Protein AF-A0A0G1V879-F1 (afdb_monomer)

Secondary structure (DSSP, 8-state):
--SHHHHHHHHHHHHHHHHHHHTTTT--HHHHHHHHHHHHHHHHHHHS-HHHHHHHHHHHHHHHHHHHH-TTHHHHHHHHT---HHHHHHHHHHHHHHHHHHHHHHHHHHH-TT-----HHHHHHHHHHHHHHHHHHHHHTS-HHHHTTS-HHHIIIIISHHHHHHHHHHHHHHHHHHHGGGS--

Organism: NCBI:txid1618749

Solvent-accessible surface area (backbone atoms only — not comparable to full-atom values): 10295 Å² total; per-residue (Å²): 145,71,62,66,63,51,52,51,51,51,51,48,51,52,48,51,47,51,50,50,59,72,59,63,61,81,69,46,69,62,60,55,48,53,52,48,52,47,49,49,50,37,52,50,39,64,73,34,56,61,71,51,40,54,37,44,50,54,14,48,56,50,15,52,51,51,54,73,69,49,85,52,65,64,57,55,41,65,74,65,72,52,86,60,59,44,62,55,52,51,47,54,34,51,51,41,24,50,52,40,29,56,57,45,48,61,52,54,57,72,73,49,91,74,79,66,91,68,59,66,67,58,43,52,52,50,36,54,40,46,43,49,26,53,50,17,52,56,50,67,55,47,51,76,77,60,54,72,71,49,58,70,67,56,40,59,64,25,51,32,71,70,29,33,50,46,34,65,42,46,55,57,56,53,50,58,62,61,58,62,75,70,80,77,125

Structure (mmCIF, N/CA/C/O backbone):
data_AF-A0A0G1V879-F1
#
_entry.id   AF-A0A0G1V879-F1
#
loop_
_atom_site.group_PDB
_atom_site.id
_atom_site.type_symbol
_atom_site.label_atom_id
_atom_site.label_alt_id
_atom_site.label_comp_id
_atom_site.label_asym_id
_atom_site.label_entity_id
_atom_site.label_seq_id
_atom_site.pdbx_PDB_ins_code
_atom_site.Cartn_x
_atom_site.Cartn_y
_atom_site.Cartn_z
_atom_site.occupancy
_atom_site.B_iso_or_equiv
_atom_site.auth_seq_id
_atom_site.auth_comp_id
_atom_site.auth_asym_id
_atom_site.auth_atom_id
_atom_site.pdbx_PDB_model_num
ATOM 1 N N . MET A 1 1 ? 43.964 -28.074 21.405 1.00 58.88 1 MET A N 1
ATOM 2 C CA . MET A 1 1 ? 42.805 -27.165 21.255 1.00 58.88 1 MET A CA 1
ATOM 3 C C . MET A 1 1 ? 42.574 -26.901 19.761 1.00 58.88 1 MET A C 1
ATOM 5 O O . MET A 1 1 ? 42.899 -25.826 19.288 1.00 58.88 1 MET A O 1
ATOM 9 N N . SER A 1 2 ? 42.141 -27.900 18.972 1.00 62.78 2 SER A N 1
ATOM 10 C CA . SER A 1 2 ? 42.217 -27.772 17.494 1.00 62.78 2 SER A CA 1
ATOM 11 C C . SER A 1 2 ? 41.282 -28.659 16.655 1.00 62.78 2 SER A C 1
ATOM 13 O O . SER A 1 2 ? 41.313 -28.561 15.435 1.00 62.78 2 SER A O 1
ATOM 15 N N . ALA A 1 3 ? 40.434 -29.509 17.246 1.00 73.81 3 ALA A N 1
ATOM 16 C CA . ALA A 1 3 ? 39.498 -30.347 16.474 1.00 73.81 3 ALA A CA 1
ATOM 17 C C . ALA A 1 3 ? 38.044 -29.859 16.577 1.00 73.81 3 ALA A C 1
ATOM 19 O O . ALA A 1 3 ? 37.342 -29.777 15.572 1.00 73.81 3 ALA A O 1
ATOM 20 N N . LEU A 1 4 ? 37.604 -29.487 17.785 1.00 75.31 4 LEU A N 1
ATOM 21 C CA . LEU A 1 4 ? 36.260 -28.951 18.028 1.00 75.31 4 LEU A CA 1
ATOM 22 C C . LEU A 1 4 ? 36.056 -27.594 17.355 1.00 75.31 4 LEU A C 1
ATOM 24 O O . LEU A 1 4 ? 35.066 -27.406 16.662 1.00 75.31 4 LEU A O 1
ATOM 28 N N . ILE A 1 5 ? 37.027 -26.688 17.496 1.00 73.81 5 ILE A N 1
ATOM 29 C CA . ILE A 1 5 ? 36.980 -25.360 16.872 1.00 73.81 5 ILE A CA 1
ATOM 30 C C . ILE A 1 5 ? 36.907 -25.504 15.348 1.00 73.81 5 ILE A C 1
ATOM 32 O O . ILE A 1 5 ? 36.069 -24.881 14.714 1.00 73.81 5 ILE A O 1
ATOM 36 N N . THR A 1 6 ? 37.693 -26.407 14.763 1.00 78.56 6 THR A N 1
ATOM 37 C CA . THR A 1 6 ? 37.703 -26.644 13.313 1.00 78.56 6 THR A CA 1
ATOM 38 C C . THR A 1 6 ? 36.389 -27.243 12.816 1.00 78.56 6 THR A C 1
ATOM 40 O O . THR A 1 6 ? 35.885 -26.800 11.793 1.00 78.56 6 THR A O 1
ATOM 43 N N . LYS A 1 7 ? 35.778 -28.179 13.560 1.00 77.06 7 LYS A N 1
ATOM 44 C CA . LYS A 1 7 ? 34.440 -28.711 13.237 1.00 77.06 7 LYS A CA 1
ATOM 45 C C . LYS A 1 7 ? 33.340 -27.653 13.347 1.00 77.06 7 LYS A C 1
ATOM 47 O O . LYS A 1 7 ? 32.417 -27.649 12.541 1.00 77.06 7 LYS A O 1
ATOM 52 N N . ILE A 1 8 ? 33.439 -26.764 14.333 1.00 77.19 8 ILE A N 1
ATOM 53 C CA . ILE A 1 8 ? 32.497 -25.653 14.504 1.00 77.19 8 ILE A CA 1
ATOM 54 C C . ILE A 1 8 ? 32.648 -24.662 13.349 1.00 77.19 8 ILE A C 1
ATOM 56 O O . ILE A 1 8 ? 31.653 -24.266 12.757 1.00 77.19 8 ILE A O 1
ATOM 60 N N . LEU A 1 9 ? 33.878 -24.313 12.970 1.00 75.00 9 LEU A N 1
ATOM 61 C CA . LEU A 1 9 ? 34.143 -23.402 11.857 1.00 75.00 9 LEU A CA 1
ATOM 62 C C . LEU A 1 9 ? 33.703 -23.982 10.508 1.00 75.00 9 LEU A C 1
ATOM 64 O O . LEU A 1 9 ? 33.146 -23.254 9.691 1.00 75.00 9 LEU A O 1
ATOM 68 N N . THR A 1 10 ? 33.891 -25.283 10.266 1.00 80.94 10 THR A N 1
ATOM 69 C CA . THR A 1 10 ? 33.419 -25.914 9.024 1.00 80.94 10 THR A CA 1
ATOM 70 C C . THR A 1 10 ? 31.901 -26.030 8.974 1.00 80.94 10 THR A C 1
ATOM 72 O O . THR A 1 10 ? 31.323 -25.768 7.924 1.00 80.94 10 THR A O 1
ATOM 75 N N . TRP A 1 11 ? 31.247 -26.346 10.096 1.00 78.38 11 TRP A N 1
ATOM 76 C CA . TRP A 1 11 ? 29.785 -26.348 10.192 1.00 78.38 11 TRP A CA 1
ATOM 77 C C . TRP A 1 11 ? 29.190 -24.941 10.027 1.00 78.38 11 TRP A C 1
ATOM 79 O O . TRP A 1 11 ? 28.199 -24.764 9.323 1.00 78.38 11 TRP A O 1
ATOM 89 N N . LEU A 1 12 ? 29.823 -23.914 10.603 1.00 67.94 12 LEU A N 1
ATOM 90 C CA . LEU A 1 12 ? 29.420 -22.519 10.409 1.00 67.94 12 LEU A CA 1
ATOM 91 C C . LEU A 1 12 ? 29.591 -22.089 8.951 1.00 67.94 12 LEU A C 1
ATOM 93 O O . LEU A 1 12 ? 28.679 -21.496 8.386 1.00 67.94 12 LEU A O 1
ATOM 97 N N . ASN A 1 13 ? 30.705 -22.444 8.310 1.00 75.38 13 ASN A N 1
ATOM 98 C CA . ASN A 1 13 ? 30.913 -22.146 6.894 1.00 75.38 13 ASN A CA 1
ATOM 99 C C . ASN A 1 13 ? 29.934 -22.902 5.986 1.00 75.38 13 ASN A C 1
ATOM 101 O O . ASN A 1 13 ? 29.510 -22.343 4.978 1.00 75.38 13 ASN A O 1
ATOM 105 N N . SER A 1 14 ? 29.530 -24.131 6.334 1.00 69.50 14 SER A N 1
ATOM 106 C CA . SER A 1 14 ? 28.509 -24.856 5.571 1.00 69.50 14 SER A CA 1
ATOM 107 C C . SER A 1 14 ? 27.107 -24.291 5.787 1.00 69.50 14 SER A C 1
ATOM 109 O O . SER A 1 14 ? 26.295 -24.316 4.869 1.00 69.50 14 SER A O 1
ATOM 111 N N . LEU A 1 15 ? 26.804 -23.750 6.971 1.00 64.00 15 LEU A N 1
ATOM 112 C CA . LEU A 1 15 ? 25.562 -23.012 7.199 1.00 64.00 15 LEU A CA 1
ATOM 113 C C . LEU A 1 15 ? 25.538 -21.697 6.432 1.00 64.00 15 LEU A C 1
ATOM 115 O O . LEU A 1 15 ? 24.553 -21.420 5.756 1.00 64.00 15 LEU A O 1
ATOM 119 N N . VAL A 1 16 ? 26.620 -20.918 6.496 1.00 66.81 16 VAL A N 1
ATOM 120 C CA . VAL A 1 16 ? 26.737 -19.663 5.749 1.00 66.81 16 VAL A CA 1
ATOM 121 C C . VAL A 1 16 ? 26.603 -19.938 4.261 1.00 66.81 16 VAL A C 1
ATOM 123 O O . VAL A 1 16 ? 25.818 -19.250 3.629 1.00 66.81 16 VAL A O 1
ATOM 126 N N . SER A 1 17 ? 27.263 -20.970 3.724 1.00 57.03 17 SER A N 1
ATOM 127 C CA . SER A 1 17 ? 27.145 -21.328 2.309 1.00 57.03 17 SER A CA 1
ATOM 128 C C . SER A 1 17 ? 25.781 -21.907 1.938 1.00 57.03 17 SER A C 1
ATOM 130 O O . SER A 1 17 ? 25.307 -21.655 0.842 1.00 57.03 17 SER A O 1
ATOM 132 N N . THR A 1 18 ? 25.100 -22.639 2.822 1.00 59.62 18 THR A N 1
ATOM 133 C CA . THR A 1 18 ? 23.732 -23.126 2.555 1.00 59.62 18 THR A CA 1
ATOM 134 C C . THR A 1 18 ? 22.735 -21.972 2.543 1.00 59.62 18 THR A C 1
ATOM 136 O O . THR A 1 18 ? 21.868 -21.929 1.676 1.00 59.62 18 THR A O 1
ATOM 139 N N . VAL A 1 19 ? 22.899 -21.009 3.453 1.00 54.00 19 VAL A N 1
ATOM 140 C CA . VAL A 1 19 ? 22.126 -19.767 3.481 1.00 54.00 19 VAL A CA 1
ATOM 141 C C . VAL A 1 19 ? 22.443 -18.955 2.225 1.00 54.00 19 VAL A C 1
ATOM 143 O O . VAL A 1 19 ? 21.549 -18.748 1.415 1.00 54.00 19 VAL A O 1
ATOM 146 N N . THR A 1 20 ? 23.693 -18.572 1.962 1.00 55.75 20 THR A N 1
ATOM 147 C CA . THR A 1 20 ? 24.009 -17.786 0.760 1.00 55.75 20 THR A CA 1
ATOM 148 C C . THR A 1 20 ? 23.640 -18.507 -0.530 1.00 55.75 20 THR A C 1
ATOM 150 O O . THR A 1 20 ? 23.127 -17.842 -1.414 1.00 55.75 20 THR A O 1
ATOM 153 N N . ASN A 1 21 ? 23.776 -19.832 -0.638 1.00 52.94 21 ASN A N 1
ATOM 154 C CA . ASN A 1 21 ? 23.397 -20.563 -1.851 1.00 52.94 21 ASN A CA 1
ATOM 155 C C . ASN A 1 21 ? 21.872 -20.722 -2.013 1.00 52.94 21 ASN A C 1
ATOM 157 O O . ASN A 1 21 ? 21.384 -20.626 -3.137 1.00 52.94 21 ASN A O 1
ATOM 161 N N . GLN A 1 22 ? 21.088 -20.882 -0.936 1.00 50.78 22 GLN A N 1
ATOM 162 C CA . GLN A 1 22 ? 19.616 -20.810 -1.020 1.00 50.78 22 GLN A CA 1
ATOM 163 C C . GLN A 1 22 ? 19.103 -19.384 -1.267 1.00 50.78 22 GLN A C 1
ATOM 165 O O . GLN A 1 22 ? 18.037 -19.220 -1.856 1.00 50.78 22 GLN A O 1
ATOM 170 N N . PHE A 1 23 ? 19.865 -18.364 -0.864 1.00 48.06 23 PHE A N 1
ATOM 171 C CA . PHE A 1 23 ? 19.575 -16.946 -1.097 1.00 48.06 23 PHE A CA 1
ATOM 172 C C . PHE A 1 23 ? 20.302 -16.363 -2.332 1.00 48.06 23 PHE A C 1
ATOM 174 O O . PHE A 1 23 ? 20.218 -15.162 -2.569 1.00 48.06 23 PHE A O 1
ATOM 181 N N . SER A 1 24 ? 20.976 -17.195 -3.142 1.00 44.31 24 SER A N 1
ATOM 182 C CA . SER A 1 24 ? 21.728 -16.800 -4.355 1.00 44.31 24 SER A CA 1
ATOM 183 C C . SER A 1 24 ? 20.938 -16.919 -5.664 1.00 44.31 24 SER A C 1
ATOM 185 O O . SER A 1 24 ? 21.516 -17.002 -6.742 1.00 44.31 24 SER A O 1
ATOM 187 N N . GLY A 1 25 ? 19.609 -16.933 -5.600 1.00 44.88 25 GLY A N 1
ATOM 188 C CA . GLY A 1 25 ? 18.813 -16.440 -6.722 1.00 44.88 25 GLY A CA 1
ATOM 189 C C . GLY A 1 25 ? 18.541 -14.978 -6.431 1.00 44.88 25 GLY A C 1
ATOM 190 O O . GLY A 1 25 ? 17.964 -14.742 -5.377 1.00 44.88 25 GLY A O 1
ATOM 191 N N . ASP A 1 26 ? 18.993 -14.056 -7.292 1.00 44.31 26 ASP A N 1
ATOM 192 C CA . ASP A 1 26 ? 18.833 -12.592 -7.208 1.00 44.31 26 ASP A CA 1
ATOM 193 C C . ASP A 1 26 ? 17.594 -12.153 -6.409 1.00 44.31 26 ASP A C 1
ATOM 195 O O . ASP A 1 26 ? 16.553 -11.784 -6.955 1.00 44.31 26 ASP A O 1
ATOM 199 N N . LEU A 1 27 ? 17.712 -12.133 -5.081 1.00 49.03 27 LEU A N 1
ATOM 200 C CA . LEU A 1 27 ? 16.849 -11.341 -4.234 1.00 49.03 27 LEU A CA 1
ATOM 201 C C . LEU A 1 27 ? 17.421 -9.939 -4.399 1.00 49.03 27 LEU A C 1
ATOM 203 O O . LEU A 1 27 ? 18.219 -9.483 -3.579 1.00 49.03 27 LEU A O 1
ATOM 207 N N . SER A 1 28 ? 17.129 -9.324 -5.553 1.00 58.78 28 SER A N 1
ATOM 208 C CA . SER A 1 28 ? 17.629 -7.998 -5.881 1.00 58.78 28 SER A CA 1
ATOM 209 C C . SER A 1 28 ? 17.324 -7.110 -4.682 1.00 58.78 28 SER A C 1
ATOM 211 O O . SER A 1 28 ? 16.234 -7.166 -4.107 1.00 58.78 28 SER A O 1
ATOM 213 N N . LEU A 1 29 ? 18.312 -6.347 -4.228 1.00 49.97 29 LEU A N 1
ATOM 214 C CA . LEU A 1 29 ? 18.189 -5.458 -3.069 1.00 49.97 29 LEU A CA 1
ATOM 215 C C . LEU A 1 29 ? 16.926 -4.575 -3.127 1.00 49.97 29 LEU A C 1
ATOM 217 O O . LEU A 1 29 ? 16.412 -4.171 -2.088 1.00 49.97 29 LEU A O 1
ATOM 221 N N . ASP A 1 30 ? 16.380 -4.367 -4.324 1.00 49.62 30 ASP A N 1
ATOM 222 C CA . ASP A 1 30 ? 15.106 -3.713 -4.610 1.00 49.62 30 ASP A CA 1
ATOM 223 C C . ASP A 1 30 ? 13.890 -4.447 -4.027 1.00 49.62 30 ASP A C 1
ATOM 225 O O . ASP A 1 30 ? 13.014 -3.824 -3.431 1.00 49.62 30 ASP A O 1
ATOM 229 N N . PHE A 1 31 ? 13.834 -5.774 -4.129 1.00 59.47 31 PHE A N 1
ATOM 230 C CA . PHE A 1 31 ? 12.766 -6.581 -3.541 1.00 59.47 31 PHE A CA 1
ATOM 231 C C . PHE A 1 31 ? 12.801 -6.526 -2.010 1.00 59.47 31 PHE A C 1
ATOM 233 O O . PHE A 1 31 ? 11.764 -6.374 -1.354 1.00 59.47 31 PHE A O 1
ATOM 240 N N . LEU A 1 32 ? 14.009 -6.571 -1.439 1.00 53.38 32 LEU A N 1
ATOM 241 C CA . LEU A 1 32 ? 14.218 -6.375 -0.009 1.00 53.38 32 LEU A CA 1
ATOM 242 C C . LEU A 1 32 ? 13.826 -4.953 0.408 1.00 53.38 32 LEU A C 1
ATOM 244 O O . LEU A 1 32 ? 13.184 -4.796 1.439 1.00 53.38 32 LEU A O 1
ATOM 248 N N . ALA A 1 33 ? 14.134 -3.934 -0.398 1.00 54.88 33 ALA A N 1
ATOM 249 C CA . ALA A 1 33 ? 13.764 -2.546 -0.136 1.00 54.88 33 ALA A CA 1
ATOM 250 C C . ALA A 1 33 ? 12.246 -2.314 -0.208 1.00 54.88 33 ALA A C 1
ATOM 252 O O . ALA A 1 33 ? 11.707 -1.622 0.651 1.00 54.88 33 ALA A O 1
ATOM 253 N N . VAL A 1 34 ? 11.536 -2.925 -1.164 1.00 61.19 34 VAL A N 1
ATOM 254 C CA . VAL A 1 34 ? 10.068 -2.844 -1.267 1.00 61.19 34 VAL A CA 1
ATOM 255 C C . VAL A 1 34 ? 9.409 -3.521 -0.071 1.00 61.19 34 VAL A C 1
ATOM 257 O O . VAL A 1 34 ? 8.539 -2.925 0.561 1.00 61.19 34 VAL A O 1
ATOM 260 N N . ILE A 1 35 ? 9.848 -4.727 0.298 1.00 61.06 35 ILE A N 1
ATOM 261 C CA . ILE A 1 35 ? 9.347 -5.414 1.495 1.00 61.06 35 ILE A CA 1
ATOM 262 C C . ILE A 1 35 ? 9.696 -4.636 2.759 1.00 61.06 35 ILE A C 1
ATOM 264 O O . ILE A 1 35 ? 8.847 -4.488 3.629 1.00 61.06 35 IL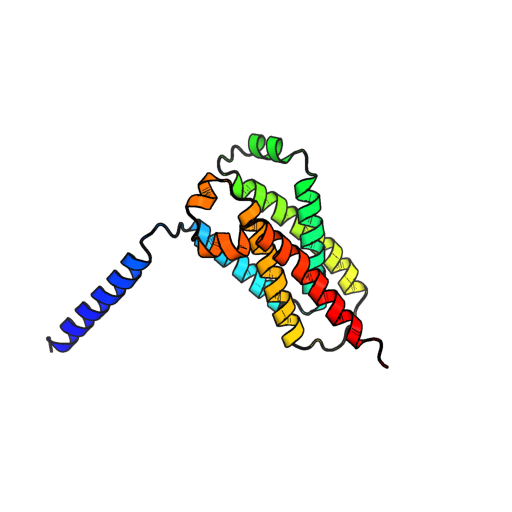E A O 1
ATOM 268 N N . PHE A 1 36 ? 10.910 -4.106 2.866 1.00 59.38 36 PHE A N 1
ATOM 269 C CA . PHE A 1 36 ? 11.342 -3.326 4.019 1.00 59.38 36 PHE A CA 1
ATOM 270 C C . PHE A 1 36 ? 10.524 -2.042 4.151 1.00 59.38 36 PHE A C 1
ATOM 272 O O . PHE A 1 36 ? 10.013 -1.750 5.226 1.00 59.38 36 PHE A O 1
ATOM 279 N N . PHE A 1 37 ? 10.317 -1.313 3.056 1.00 61.88 37 PHE A N 1
ATOM 280 C CA . PHE A 1 37 ? 9.471 -0.124 3.021 1.00 61.88 37 PHE A CA 1
ATOM 281 C C . PHE A 1 37 ? 8.021 -0.453 3.389 1.00 61.88 37 PHE A C 1
ATOM 283 O O . PHE A 1 37 ? 7.386 0.278 4.146 1.00 61.88 37 PHE A O 1
ATOM 290 N N . LEU A 1 38 ? 7.512 -1.591 2.924 1.00 6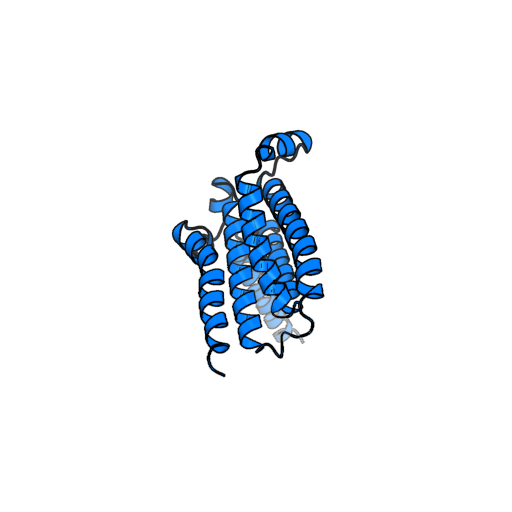4.25 38 LEU A N 1
ATOM 291 C CA . LEU A 1 38 ? 6.177 -2.079 3.245 1.00 64.25 38 LEU A CA 1
ATOM 292 C C . LEU A 1 38 ? 6.046 -2.505 4.717 1.00 64.25 38 LEU A C 1
ATOM 294 O O . LEU A 1 38 ? 5.028 -2.235 5.347 1.00 64.25 38 LEU A O 1
ATOM 298 N N . VAL A 1 39 ? 7.084 -3.118 5.291 1.00 59.75 39 VAL A N 1
ATOM 299 C CA . VAL A 1 39 ? 7.173 -3.459 6.719 1.00 59.75 39 VAL A CA 1
ATOM 300 C C . VAL A 1 39 ? 7.292 -2.196 7.568 1.00 59.75 39 VAL A C 1
ATOM 302 O O . VAL A 1 39 ? 6.665 -2.108 8.615 1.00 59.75 39 VAL A O 1
ATOM 305 N N . VAL A 1 40 ? 8.025 -1.180 7.115 1.00 61.56 40 VAL A N 1
ATOM 306 C CA . VAL A 1 40 ? 8.079 0.133 7.772 1.00 61.56 40 VAL A CA 1
ATOM 307 C C . VAL A 1 40 ? 6.710 0.812 7.714 1.00 61.56 40 VAL A C 1
ATOM 309 O O . VAL A 1 40 ? 6.242 1.311 8.733 1.00 61.56 40 VAL A O 1
ATOM 312 N N . MET A 1 41 ? 6.016 0.756 6.575 1.00 62.28 41 MET A N 1
ATOM 313 C CA . MET A 1 41 ? 4.632 1.224 6.449 1.00 62.28 41 MET A CA 1
ATOM 314 C C . MET A 1 41 ? 3.680 0.441 7.362 1.00 62.28 41 MET A C 1
ATOM 316 O O . MET A 1 41 ? 2.829 1.053 7.999 1.00 62.28 41 MET A O 1
ATOM 320 N N . LEU A 1 42 ? 3.857 -0.878 7.499 1.00 58.25 42 LEU A N 1
ATOM 321 C CA . LEU A 1 42 ? 3.120 -1.725 8.443 1.00 58.25 42 LEU A CA 1
ATOM 322 C C . LEU A 1 42 ? 3.408 -1.322 9.896 1.00 58.25 42 LEU A C 1
ATOM 324 O O . LEU A 1 42 ? 2.472 -1.196 10.675 1.00 58.25 42 LEU A O 1
ATOM 328 N N . LEU A 1 43 ? 4.667 -1.091 10.275 1.00 57.22 43 LEU A N 1
ATOM 329 C CA . LEU A 1 43 ? 5.060 -0.684 11.630 1.00 57.22 43 LEU A CA 1
ATOM 330 C C . LEU A 1 43 ? 4.539 0.714 11.974 1.00 57.22 43 LEU A C 1
ATOM 332 O O . LEU A 1 43 ? 4.060 0.943 13.086 1.00 57.22 43 LEU A O 1
ATOM 336 N N . ILE A 1 44 ? 4.563 1.631 11.006 1.00 57.78 44 ILE A N 1
ATOM 337 C CA . ILE A 1 44 ? 3.941 2.946 11.131 1.00 57.78 44 ILE A CA 1
ATOM 338 C C . ILE A 1 44 ? 2.427 2.768 11.272 1.00 57.78 44 ILE A C 1
ATOM 340 O O . ILE A 1 44 ? 1.869 3.233 12.256 1.00 57.78 44 ILE A O 1
ATOM 344 N N . ALA A 1 45 ? 1.761 2.014 10.394 1.00 56.38 45 ALA A N 1
ATOM 345 C CA . ALA A 1 45 ? 0.341 1.673 10.515 1.00 56.38 45 ALA A CA 1
ATOM 346 C C . ALA A 1 45 ? -0.007 1.016 11.864 1.00 56.38 45 ALA A C 1
ATOM 348 O O . ALA A 1 45 ? -1.062 1.300 12.417 1.00 56.38 45 ALA A O 1
ATOM 349 N N . PHE A 1 46 ? 0.888 0.216 12.448 1.00 54.38 46 PHE A N 1
ATOM 350 C CA . PHE A 1 46 ? 0.711 -0.390 13.769 1.00 54.38 46 PHE A CA 1
ATOM 351 C C . PHE A 1 46 ? 0.832 0.613 14.922 1.00 54.38 46 PHE A C 1
ATOM 353 O O . PHE A 1 46 ? 0.121 0.508 15.919 1.00 54.38 46 PHE A O 1
ATOM 360 N N . SER A 1 47 ? 1.717 1.603 14.782 1.00 58.72 47 SER A N 1
ATOM 361 C CA . SER A 1 47 ? 1.847 2.737 15.710 1.00 58.72 47 SER A CA 1
ATOM 362 C C . SER A 1 47 ? 0.641 3.688 15.631 1.00 58.72 47 SER A C 1
ATOM 364 O O . SER A 1 47 ? 0.327 4.434 16.563 1.00 58.72 47 SER A O 1
ATOM 366 N N . LEU A 1 48 ? -0.079 3.648 14.513 1.00 59.78 48 LEU A N 1
ATOM 367 C CA . LEU A 1 48 ? -1.246 4.456 14.223 1.00 59.78 48 LEU A CA 1
ATOM 368 C C . LEU A 1 48 ? -2.511 3.742 14.754 1.00 59.78 48 LEU A C 1
ATOM 370 O O . LEU A 1 48 ? -2.970 2.750 14.207 1.00 59.78 48 LEU A O 1
ATOM 374 N N . GLY A 1 49 ? -3.119 4.246 15.835 1.00 68.94 49 GLY A N 1
ATOM 375 C CA . GLY A 1 49 ? -4.363 3.667 16.383 1.00 68.94 49 GLY A CA 1
ATOM 376 C C . GLY A 1 49 ? -5.505 3.545 15.351 1.00 68.94 49 GLY A C 1
ATOM 377 O O . GLY A 1 49 ? -5.470 4.183 14.300 1.00 68.94 49 GLY A O 1
ATOM 378 N N . ARG A 1 50 ? -6.570 2.780 15.657 1.00 73.62 50 ARG A N 1
ATOM 379 C CA . ARG A 1 50 ? -7.656 2.383 14.717 1.00 73.62 50 ARG A CA 1
ATOM 380 C C . ARG A 1 50 ? -8.104 3.462 13.721 1.00 73.62 50 ARG A C 1
ATOM 382 O O . ARG A 1 50 ? -8.279 3.169 12.542 1.00 73.62 50 ARG A O 1
ATOM 389 N N . ASN A 1 51 ? -8.319 4.699 14.175 1.00 76.75 51 ASN A N 1
ATOM 390 C CA . ASN A 1 51 ? -8.772 5.793 13.302 1.00 76.75 51 ASN A CA 1
ATOM 391 C C . ASN A 1 51 ? -7.801 6.094 12.170 1.00 76.75 51 ASN A C 1
ATOM 393 O O . ASN A 1 51 ? -8.223 6.411 11.065 1.00 76.75 51 ASN A O 1
ATOM 397 N N . ARG A 1 52 ? -6.509 6.026 12.461 1.00 81.19 52 ARG A N 1
ATOM 398 C CA . ARG A 1 52 ? -5.463 6.385 11.520 1.00 81.19 52 ARG A CA 1
ATOM 399 C C . ARG A 1 52 ? -5.277 5.290 10.467 1.00 81.19 52 ARG A C 1
ATOM 401 O O . ARG A 1 52 ? -5.114 5.637 9.307 1.00 81.19 52 ARG A O 1
ATOM 408 N N . ILE A 1 53 ? -5.441 4.006 10.812 1.00 83.19 53 ILE A N 1
ATOM 409 C CA . ILE A 1 53 ? -5.464 2.930 9.800 1.00 83.19 53 ILE A CA 1
ATOM 410 C C . ILE A 1 53 ? -6.701 3.033 8.902 1.00 83.19 53 ILE A C 1
ATOM 412 O O . ILE A 1 53 ? -6.602 2.857 7.695 1.00 83.19 53 ILE A O 1
ATOM 416 N N . VAL A 1 54 ? -7.871 3.379 9.454 1.00 84.06 54 VAL A N 1
ATOM 417 C CA . VAL A 1 54 ? -9.069 3.620 8.625 1.00 84.06 54 VAL A CA 1
ATOM 418 C C . VAL A 1 54 ? -8.811 4.749 7.623 1.00 84.06 54 VAL A C 1
ATOM 420 O O . VAL A 1 54 ? -9.175 4.638 6.455 1.00 84.06 54 VAL A O 1
ATOM 423 N N . VAL A 1 55 ? -8.157 5.823 8.071 1.00 86.50 55 VAL A N 1
ATOM 424 C CA . VAL A 1 55 ? -7.736 6.926 7.201 1.00 86.50 55 VAL A CA 1
ATOM 425 C C . VAL A 1 55 ? -6.717 6.461 6.157 1.00 86.50 55 VAL A C 1
ATOM 427 O O . VAL A 1 55 ? -6.852 6.852 5.000 1.00 86.50 55 VAL A O 1
ATOM 430 N N . ALA A 1 56 ? -5.750 5.617 6.527 1.00 87.12 56 ALA A N 1
ATOM 431 C CA . ALA A 1 56 ? -4.784 5.025 5.600 1.00 87.12 56 ALA A CA 1
ATOM 432 C C . ALA A 1 56 ? -5.490 4.251 4.481 1.00 87.12 56 ALA A C 1
ATOM 434 O O . ALA A 1 56 ? -5.319 4.607 3.321 1.00 87.12 56 ALA A O 1
ATOM 435 N N . ILE A 1 57 ? -6.398 3.335 4.832 1.00 89.38 57 ILE A N 1
ATOM 436 C CA . ILE A 1 57 ? -7.186 2.547 3.874 1.00 89.38 57 ILE A CA 1
ATOM 437 C C . ILE A 1 57 ? -7.944 3.455 2.891 1.00 89.38 57 ILE A C 1
ATOM 439 O O . ILE A 1 57 ? -7.876 3.268 1.677 1.00 89.38 57 ILE A O 1
ATOM 443 N N . ILE A 1 58 ? -8.657 4.472 3.392 1.00 90.56 58 ILE A N 1
ATOM 444 C CA . ILE A 1 58 ? -9.399 5.419 2.536 1.00 90.56 58 ILE A CA 1
ATO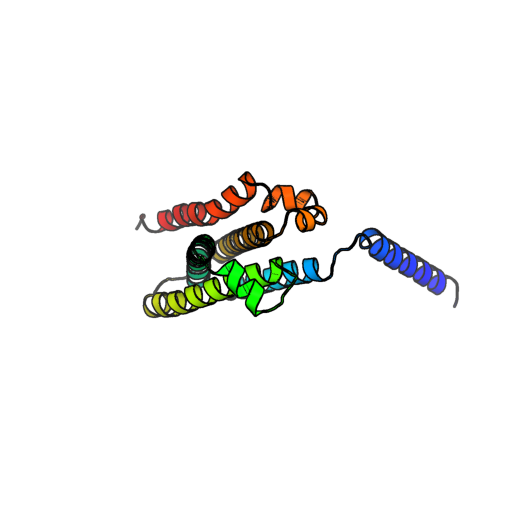M 445 C C . ILE A 1 58 ? -8.442 6.184 1.613 1.00 90.56 58 ILE A C 1
ATOM 447 O O . ILE A 1 58 ? -8.735 6.378 0.433 1.00 90.56 58 ILE A O 1
ATOM 451 N N . SER A 1 59 ? -7.287 6.589 2.139 1.00 90.81 59 SER A N 1
ATOM 452 C CA . SER A 1 59 ? -6.251 7.282 1.370 1.00 90.81 59 SER A CA 1
ATOM 453 C C . SER A 1 59 ? -5.670 6.388 0.279 1.00 90.81 59 SER A C 1
ATOM 455 O O . SER A 1 59 ? -5.418 6.872 -0.818 1.00 90.81 59 SER A O 1
ATOM 457 N N . THR A 1 60 ? -5.533 5.087 0.537 1.00 91.69 60 THR A N 1
ATOM 458 C CA . THR A 1 60 ? -5.093 4.074 -0.431 1.00 91.69 60 THR A CA 1
ATOM 459 C C . THR A 1 60 ? -6.070 3.936 -1.592 1.00 91.69 60 THR A C 1
ATOM 461 O O . THR A 1 60 ? -5.639 3.991 -2.743 1.00 91.69 60 THR A O 1
ATOM 464 N N . TYR A 1 61 ? -7.382 3.876 -1.335 1.00 93.38 61 TYR A N 1
ATOM 465 C CA . TYR A 1 61 ? -8.378 3.884 -2.417 1.00 93.38 61 TYR A CA 1
ATOM 466 C C . TYR A 1 61 ? -8.335 5.168 -3.250 1.00 93.38 61 TYR A C 1
ATOM 468 O O . TYR A 1 61 ? -8.368 5.104 -4.479 1.00 93.38 61 TYR A O 1
ATOM 476 N N . LEU A 1 62 ? -8.251 6.333 -2.598 1.00 93.69 62 LEU A N 1
ATOM 477 C CA . LEU A 1 62 ? -8.190 7.614 -3.303 1.00 93.69 62 LEU A CA 1
ATOM 478 C C . LEU A 1 62 ? -6.910 7.745 -4.125 1.00 93.69 62 LEU A C 1
ATOM 480 O O . LEU A 1 62 ? -6.975 8.147 -5.279 1.00 93.69 62 LEU A O 1
ATOM 484 N N . ALA A 1 63 ? -5.762 7.365 -3.570 1.00 91.31 63 ALA A N 1
ATOM 485 C CA . ALA A 1 63 ? -4.487 7.401 -4.271 1.00 91.31 63 ALA A CA 1
ATOM 486 C C . ALA A 1 63 ? -4.466 6.455 -5.473 1.00 91.31 63 ALA A C 1
ATOM 488 O O . ALA A 1 63 ? -4.006 6.847 -6.542 1.00 91.31 63 ALA A O 1
ATOM 489 N N . ALA A 1 64 ? -5.012 5.243 -5.328 1.00 90.81 64 ALA A N 1
ATOM 490 C CA . ALA A 1 64 ? -5.143 4.299 -6.434 1.00 90.81 64 ALA A CA 1
ATOM 491 C C . ALA A 1 64 ? -6.035 4.865 -7.551 1.00 90.81 64 ALA A C 1
ATOM 493 O O . ALA A 1 64 ? -5.687 4.775 -8.727 1.00 90.81 64 ALA A O 1
ATOM 494 N N . PHE A 1 65 ? -7.150 5.508 -7.188 1.00 92.69 65 PHE A N 1
ATOM 495 C CA . PHE A 1 65 ? -8.025 6.179 -8.147 1.00 92.69 65 PHE A CA 1
ATOM 496 C C . PHE A 1 65 ? -7.331 7.359 -8.838 1.00 92.69 65 PHE A C 1
ATOM 498 O O . PHE A 1 65 ? -7.360 7.444 -10.062 1.00 92.69 65 PHE A O 1
ATOM 505 N N . ILE A 1 66 ? -6.666 8.233 -8.075 1.00 90.75 66 ILE A N 1
ATOM 506 C CA . ILE A 1 66 ? -5.905 9.375 -8.601 1.00 90.75 66 ILE A CA 1
ATOM 507 C C . ILE A 1 66 ? -4.836 8.890 -9.576 1.00 90.75 66 ILE A C 1
ATOM 509 O O . ILE A 1 66 ? -4.731 9.429 -10.670 1.00 90.75 66 ILE A O 1
ATOM 513 N N . TYR A 1 67 ? -4.073 7.859 -9.207 1.00 87.88 67 TYR A N 1
ATOM 514 C CA . TYR A 1 67 ? -3.049 7.278 -10.069 1.00 87.88 67 TYR A CA 1
ATOM 515 C C . TYR A 1 67 ? -3.636 6.756 -11.387 1.00 87.88 67 TYR A C 1
ATOM 517 O O . TYR A 1 67 ? -3.071 7.018 -12.447 1.00 87.88 67 TYR A O 1
ATOM 525 N N . LEU A 1 68 ? -4.790 6.078 -11.336 1.00 87.25 68 LEU A N 1
ATOM 526 C CA . LEU A 1 68 ? -5.464 5.541 -12.521 1.00 87.25 68 LEU A CA 1
ATOM 527 C C . LEU A 1 68 ? -5.884 6.637 -13.513 1.00 87.25 68 LEU A C 1
ATOM 529 O O . LEU A 1 68 ? -5.789 6.438 -14.721 1.00 87.25 68 LEU A O 1
ATOM 533 N N . ILE A 1 69 ? -6.356 7.781 -13.013 1.00 88.31 69 ILE A N 1
ATOM 534 C CA . ILE A 1 69 ? -6.844 8.881 -13.857 1.00 88.31 69 ILE A CA 1
ATOM 535 C C . ILE A 1 69 ? -5.745 9.862 -14.278 1.00 88.31 69 ILE A C 1
ATOM 537 O O . ILE A 1 69 ? -6.011 10.735 -15.100 1.00 88.31 69 ILE A O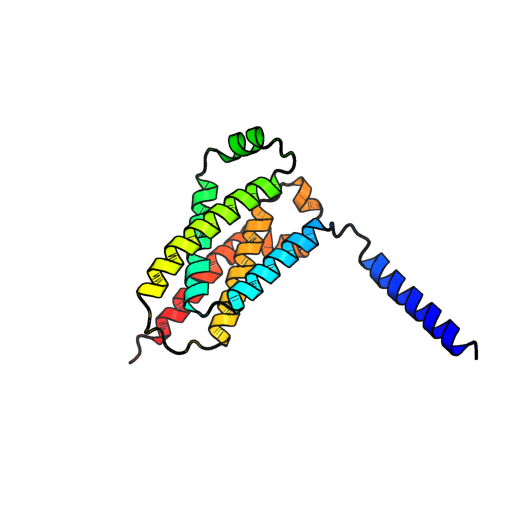 1
ATOM 541 N N . LEU A 1 70 ? -4.538 9.770 -13.708 1.00 84.00 70 LEU A N 1
ATOM 542 C CA . LEU A 1 70 ? -3.488 10.770 -13.890 1.00 84.00 70 LEU A CA 1
ATOM 543 C C . LEU A 1 70 ? -2.918 10.702 -15.320 1.00 84.00 70 LEU A C 1
ATOM 545 O O . LEU A 1 70 ? -2.176 9.769 -15.646 1.00 84.00 70 LEU A O 1
ATOM 549 N N . PRO A 1 71 ? -3.185 11.704 -16.180 1.00 75.56 71 PRO A N 1
ATOM 550 C CA . PRO A 1 71 ? -2.803 11.630 -17.588 1.00 75.56 71 PRO A CA 1
ATOM 551 C C . PRO A 1 71 ? -1.297 11.851 -17.791 1.00 75.56 71 PRO A C 1
ATOM 553 O O . PRO A 1 71 ? -0.757 11.501 -18.840 1.00 75.56 71 PRO A O 1
ATOM 556 N N . TRP A 1 72 ? -0.606 12.403 -16.785 1.00 73.75 72 TRP A N 1
ATOM 557 C CA . TRP A 1 72 ? 0.773 12.871 -16.916 1.00 73.75 72 TRP A CA 1
ATOM 558 C C . TRP A 1 72 ? 1.874 11.894 -16.513 1.00 73.75 72 TRP A C 1
ATOM 560 O O . TRP A 1 72 ? 3.047 12.264 -16.527 1.00 73.75 72 TRP A O 1
ATOM 570 N N . SER A 1 73 ? 1.551 10.636 -16.199 1.00 69.69 73 SER A N 1
ATOM 571 C CA . SER A 1 73 ? 2.570 9.664 -15.771 1.00 69.69 73 SER A CA 1
ATOM 572 C C . SER A 1 73 ? 3.684 9.488 -16.817 1.00 69.69 73 SER A C 1
ATOM 574 O O . SER A 1 73 ? 4.854 9.360 -16.464 1.00 69.69 73 SER A O 1
ATOM 576 N N . ASN A 1 74 ? 3.344 9.570 -18.109 1.00 72.94 74 ASN A N 1
ATOM 577 C CA . ASN A 1 74 ? 4.306 9.521 -19.214 1.00 72.94 74 ASN A CA 1
ATOM 578 C C . ASN A 1 74 ? 5.166 10.789 -19.337 1.00 72.94 74 ASN A C 1
ATOM 580 O O . ASN A 1 74 ? 6.370 10.670 -19.555 1.00 72.94 74 ASN A O 1
ATOM 584 N N . GLN A 1 75 ? 4.593 11.990 -19.185 1.00 77.50 75 GLN A N 1
ATOM 585 C CA . GLN A 1 75 ? 5.383 13.227 -19.270 1.00 77.50 75 GLN A CA 1
ATOM 586 C C . GLN A 1 75 ? 6.316 13.390 -18.066 1.00 77.50 75 GLN A C 1
ATOM 588 O O . GLN A 1 75 ? 7.461 13.794 -18.240 1.00 77.50 75 GLN A O 1
ATOM 593 N N . ILE A 1 76 ? 5.864 13.006 -16.868 1.00 71.88 76 ILE A N 1
ATOM 594 C CA . ILE A 1 76 ? 6.684 13.022 -15.649 1.00 71.88 76 ILE A CA 1
ATOM 595 C C . ILE A 1 76 ? 7.910 12.114 -15.826 1.00 71.88 76 ILE A C 1
ATOM 597 O O . ILE A 1 76 ? 9.029 12.533 -15.537 1.00 71.88 76 ILE A O 1
ATOM 601 N N . ARG A 1 77 ? 7.727 10.905 -16.383 1.00 67.31 77 ARG A N 1
ATOM 602 C CA . ARG A 1 77 ? 8.839 10.000 -16.731 1.00 67.31 77 ARG A CA 1
ATOM 603 C C . ARG A 1 77 ? 9.861 10.659 -17.659 1.00 67.31 77 ARG A C 1
ATOM 605 O O . ARG A 1 77 ? 11.056 10.580 -17.395 1.00 67.31 77 ARG A O 1
ATOM 612 N N . ALA A 1 78 ? 9.385 11.309 -18.721 1.00 71.31 78 ALA A N 1
ATOM 613 C CA . ALA A 1 78 ? 10.246 11.963 -19.702 1.00 71.31 78 ALA A CA 1
ATOM 614 C C . ALA A 1 78 ? 11.035 13.142 -19.105 1.00 71.31 78 ALA A C 1
ATOM 616 O O . ALA A 1 78 ? 12.180 13.356 -19.482 1.00 71.31 78 ALA A O 1
ATOM 617 N N . TRP A 1 79 ? 10.449 13.885 -18.162 1.00 73.75 79 TRP A N 1
ATOM 618 C CA . TRP A 1 79 ? 11.109 15.017 -17.498 1.00 73.75 79 TRP A CA 1
ATOM 619 C C . TRP A 1 79 ? 12.203 14.597 -16.515 1.00 73.75 79 TRP A C 1
ATOM 621 O O . TRP A 1 79 ? 13.187 15.310 -16.352 1.00 73.75 79 TRP A O 1
ATOM 631 N N . LEU A 1 80 ? 12.026 13.458 -15.845 1.00 68.44 80 LEU A N 1
ATOM 632 C CA . LEU A 1 80 ? 12.957 12.967 -14.827 1.00 68.44 80 LEU A CA 1
ATOM 633 C C . LEU A 1 80 ? 14.120 12.142 -15.406 1.00 68.44 8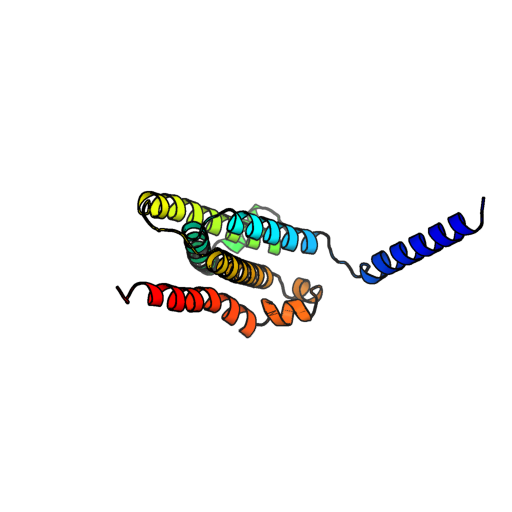0 LEU A C 1
ATOM 635 O O . LEU A 1 80 ? 15.023 11.788 -14.654 1.00 68.44 80 LEU A O 1
ATOM 639 N N . SER A 1 81 ? 14.109 11.820 -16.707 1.00 67.00 81 SER A N 1
ATOM 640 C CA . SER A 1 81 ? 15.098 10.939 -17.360 1.00 67.00 81 SER A CA 1
ATOM 641 C C . SER A 1 81 ? 15.310 9.604 -16.627 1.00 67.00 81 SER A C 1
ATOM 643 O O . SER A 1 81 ? 16.390 9.020 -16.664 1.00 67.00 81 SER A O 1
ATOM 645 N N . LEU A 1 82 ? 14.279 9.120 -15.927 1.00 63.75 82 LEU A N 1
ATOM 646 C CA . LEU A 1 82 ? 14.339 7.885 -15.153 1.00 63.75 82 LEU A CA 1
ATOM 647 C C . LEU A 1 82 ? 13.936 6.708 -16.041 1.00 63.75 82 LEU A C 1
ATOM 649 O O . LEU A 1 82 ? 12.772 6.572 -16.419 1.00 63.75 82 LEU A O 1
ATOM 653 N N . GLU A 1 83 ? 14.890 5.824 -16.333 1.00 61.50 83 GLU A N 1
ATOM 654 C CA . GLU A 1 83 ? 14.632 4.588 -17.088 1.00 61.50 83 GLU A CA 1
ATOM 655 C C . GLU A 1 83 ? 13.767 3.591 -16.296 1.00 61.50 83 GLU A C 1
ATOM 657 O O . GLU A 1 83 ? 13.011 2.795 -16.865 1.00 61.50 83 GLU A O 1
ATOM 662 N N . GLN A 1 84 ? 13.828 3.662 -14.963 1.00 67.62 84 GLN A N 1
ATOM 663 C CA . GLN A 1 84 ? 13.150 2.730 -14.070 1.00 67.62 84 GLN A CA 1
ATOM 664 C C . GLN A 1 84 ? 11.695 3.157 -13.819 1.00 67.62 84 GLN A C 1
ATOM 666 O O . GLN A 1 84 ? 11.369 3.892 -12.886 1.00 67.62 84 GLN A O 1
ATOM 671 N N . VAL A 1 85 ? 10.801 2.675 -14.684 1.00 71.31 85 VAL A N 1
ATOM 672 C CA . VAL A 1 85 ? 9.366 3.017 -14.684 1.00 71.31 85 VAL A CA 1
ATOM 673 C C . VAL A 1 85 ? 8.658 2.663 -13.374 1.00 71.31 85 VAL A C 1
ATOM 675 O O . VAL A 1 85 ? 7.769 3.408 -12.958 1.00 71.31 85 VAL A O 1
ATOM 678 N N . PHE A 1 86 ? 9.061 1.574 -12.716 1.00 74.19 86 PHE A N 1
ATOM 679 C CA . PHE A 1 86 ? 8.487 1.154 -11.440 1.00 74.19 86 PHE A CA 1
ATOM 680 C C . PHE A 1 86 ? 8.615 2.238 -10.360 1.00 74.19 86 PHE A C 1
ATOM 682 O O . PHE A 1 86 ? 7.606 2.653 -9.792 1.00 74.19 86 PHE A O 1
ATOM 689 N N . TRP A 1 87 ? 9.821 2.765 -10.125 1.00 73.00 87 TRP A N 1
ATOM 690 C CA . TRP A 1 87 ? 10.060 3.751 -9.064 1.00 73.00 87 TRP A CA 1
ATOM 691 C C . TRP A 1 87 ? 9.323 5.067 -9.292 1.00 73.00 87 TRP A C 1
ATOM 693 O O . TRP A 1 87 ? 8.856 5.682 -8.336 1.00 73.00 87 TRP A O 1
ATOM 703 N N . VAL A 1 88 ? 9.160 5.480 -10.552 1.00 77.38 88 VAL A N 1
ATOM 704 C CA . VAL A 1 88 ? 8.365 6.670 -10.886 1.00 77.38 88 VAL A CA 1
ATOM 705 C C . VAL A 1 88 ? 6.894 6.442 -10.549 1.00 77.38 88 VAL A C 1
ATOM 707 O O . VAL A 1 88 ? 6.277 7.279 -9.894 1.00 77.38 88 VAL A O 1
ATOM 710 N N . ASN A 1 89 ? 6.332 5.301 -10.955 1.00 78.44 89 ASN A N 1
ATOM 711 C CA . ASN A 1 89 ? 4.940 4.961 -10.659 1.00 78.44 89 ASN A CA 1
ATOM 712 C C . ASN A 1 89 ? 4.695 4.833 -9.154 1.00 78.44 89 ASN A C 1
ATOM 714 O O . ASN A 1 89 ? 3.725 5.388 -8.638 1.00 78.44 89 ASN A O 1
ATOM 718 N N . LEU A 1 90 ? 5.601 4.151 -8.451 1.00 80.62 90 LEU A N 1
ATOM 719 C CA . LEU A 1 90 ? 5.556 3.999 -7.003 1.00 80.62 90 LEU A CA 1
ATOM 720 C C . LEU A 1 90 ? 5.645 5.358 -6.305 1.00 80.62 90 LEU A C 1
ATOM 722 O O . LEU A 1 90 ? 4.872 5.618 -5.390 1.00 80.62 90 LEU A O 1
ATOM 726 N N . GLY A 1 91 ? 6.536 6.242 -6.761 1.00 79.94 91 GLY A N 1
ATOM 727 C CA . GLY A 1 91 ? 6.682 7.596 -6.232 1.00 79.94 91 GLY A CA 1
ATOM 728 C C . GLY A 1 91 ? 5.428 8.449 -6.426 1.00 79.94 91 GLY A C 1
ATOM 729 O O . GLY A 1 91 ? 4.972 9.082 -5.476 1.00 79.94 91 GLY A O 1
ATOM 730 N N . ILE A 1 92 ? 4.824 8.424 -7.621 1.00 83.75 92 ILE A N 1
ATOM 731 C CA . ILE A 1 92 ? 3.561 9.130 -7.902 1.00 83.75 92 ILE A CA 1
ATOM 732 C C . ILE A 1 92 ? 2.450 8.612 -6.983 1.00 83.75 92 ILE A C 1
ATOM 734 O O . ILE A 1 92 ? 1.748 9.408 -6.357 1.00 83.75 92 ILE A O 1
ATOM 738 N N . PHE A 1 93 ? 2.306 7.289 -6.874 1.00 86.06 93 PHE A N 1
ATOM 739 C CA . PHE A 1 93 ? 1.315 6.674 -5.998 1.00 86.06 93 PHE A CA 1
ATOM 740 C C . PHE A 1 93 ? 1.551 7.041 -4.525 1.00 86.06 93 PHE A C 1
ATOM 742 O O . PHE A 1 93 ? 0.628 7.498 -3.853 1.00 86.06 93 PHE A O 1
ATOM 749 N N . ALA A 1 94 ? 2.783 6.901 -4.032 1.00 83.81 94 ALA A N 1
ATOM 750 C CA . ALA A 1 94 ? 3.144 7.202 -2.650 1.00 83.81 94 ALA A CA 1
ATOM 751 C C . ALA A 1 94 ? 2.915 8.680 -2.307 1.00 83.81 94 ALA A C 1
ATOM 753 O O . ALA A 1 94 ? 2.435 8.994 -1.219 1.00 83.81 94 ALA A O 1
ATOM 754 N N . LEU A 1 95 ? 3.200 9.591 -3.240 1.00 84.12 95 LEU A N 1
ATOM 755 C CA . LEU A 1 95 ? 2.957 11.019 -3.067 1.00 84.12 95 LEU A CA 1
ATOM 756 C C . LEU A 1 95 ? 1.455 11.335 -3.040 1.00 84.12 95 LEU A C 1
ATOM 758 O O . LEU A 1 95 ? 1.002 12.052 -2.148 1.00 84.12 95 LEU A O 1
ATOM 762 N N . ALA A 1 96 ? 0.666 10.752 -3.947 1.00 88.31 96 ALA A N 1
ATOM 763 C CA . ALA A 1 96 ? -0.792 10.879 -3.924 1.00 88.31 96 ALA A CA 1
ATOM 764 C C . ALA A 1 96 ? -1.387 10.331 -2.615 1.00 88.31 96 ALA A C 1
ATOM 766 O O . ALA A 1 96 ? -2.251 10.969 -2.007 1.00 88.31 96 ALA A O 1
ATOM 767 N N . TRP A 1 97 ? -0.882 9.188 -2.148 1.00 89.06 97 TRP A N 1
ATOM 768 C CA . TRP A 1 97 ? -1.260 8.581 -0.876 1.00 89.06 97 TRP A CA 1
ATOM 769 C C . TRP A 1 97 ? -0.931 9.479 0.311 1.00 89.06 97 TRP A C 1
ATOM 771 O O . TRP A 1 97 ? -1.804 9.730 1.139 1.00 89.06 97 TRP A O 1
ATOM 781 N N . LEU A 1 98 ? 0.286 10.024 0.369 1.00 86.38 98 LEU A N 1
ATOM 782 C CA . LEU A 1 98 ? 0.733 10.896 1.454 1.00 86.38 98 LEU A CA 1
ATOM 783 C C . LEU A 1 98 ? -0.101 12.180 1.520 1.00 86.38 98 LEU A C 1
ATOM 785 O O . LEU A 1 98 ? -0.486 12.603 2.613 1.00 86.38 98 LEU A O 1
ATOM 789 N N . ILE A 1 99 ? -0.433 12.771 0.367 1.00 88.00 99 ILE A N 1
ATOM 790 C CA . ILE A 1 99 ? -1.325 13.934 0.283 1.00 88.00 99 ILE A CA 1
ATOM 791 C C . ILE A 1 99 ? -2.714 13.575 0.817 1.00 88.00 99 ILE A C 1
ATOM 793 O O . ILE A 1 99 ? -3.205 14.246 1.727 1.00 88.00 99 ILE A O 1
ATOM 797 N N . CYS A 1 100 ? -3.329 12.501 0.305 1.00 89.56 100 CYS A N 1
ATOM 798 C CA . CYS A 1 100 ? -4.650 12.054 0.755 1.00 89.56 100 CYS A CA 1
ATOM 799 C C . CYS A 1 100 ? -4.658 11.798 2.265 1.00 89.56 100 CYS A C 1
ATOM 801 O O . CYS A 1 100 ? -5.509 12.328 2.982 1.00 89.56 100 CYS A O 1
ATOM 803 N N . TYR A 1 101 ? -3.661 11.061 2.755 1.00 87.00 101 TYR A N 1
ATOM 804 C CA . TYR A 1 101 ? -3.505 10.725 4.161 1.00 87.00 101 TYR A CA 1
ATOM 805 C C . TYR A 1 101 ? -3.363 11.970 5.031 1.00 87.00 101 TYR A C 1
ATOM 807 O O . TYR A 1 101 ? -4.069 12.096 6.026 1.00 87.00 101 TYR A O 1
ATOM 815 N N . SER A 1 102 ? -2.519 12.927 4.646 1.00 85.06 102 SER A N 1
ATOM 816 C CA . SER A 1 102 ? -2.294 14.162 5.412 1.00 85.06 102 SER A CA 1
ATOM 817 C C . SER A 1 102 ? -3.555 15.033 5.496 1.00 85.06 102 SER A C 1
ATOM 819 O O . SER A 1 102 ? -3.892 15.573 6.556 1.00 85.06 102 SER A O 1
ATOM 821 N N . VAL A 1 103 ? -4.309 15.129 4.397 1.00 89.25 103 VAL A N 1
ATOM 822 C CA . VAL A 1 103 ? -5.586 15.856 4.360 1.00 89.25 103 VAL A CA 1
ATOM 823 C C . VAL A 1 103 ? -6.632 15.156 5.233 1.00 89.25 103 VAL A C 1
ATOM 825 O O . VAL A 1 103 ? -7.265 15.786 6.082 1.00 89.25 103 VAL A O 1
ATOM 828 N N . LEU A 1 104 ? -6.790 13.841 5.088 1.00 86.31 104 LEU A N 1
ATOM 829 C CA . LEU A 1 104 ? -7.792 13.072 5.827 1.00 86.31 104 LEU A CA 1
ATOM 830 C C . LEU A 1 104 ? -7.462 12.953 7.315 1.00 86.31 104 LEU A C 1
ATOM 832 O O . LEU A 1 104 ? -8.360 13.061 8.147 1.00 86.31 104 LEU A O 1
ATOM 836 N N . VAL A 1 105 ? -6.192 12.762 7.675 1.00 82.62 105 VAL A N 1
ATOM 837 C CA . VAL A 1 105 ? -5.776 12.591 9.071 1.00 82.62 105 VAL A CA 1
ATOM 838 C C . VAL A 1 105 ? -6.007 13.878 9.859 1.00 82.62 105 VAL A C 1
ATOM 840 O O . VAL A 1 105 ? -6.504 13.820 10.981 1.00 82.62 105 VAL A O 1
ATOM 843 N N . SER A 1 106 ? -5.752 15.045 9.259 1.00 78.31 106 SER A N 1
ATOM 844 C CA . SER A 1 106 ? -6.014 16.339 9.900 1.00 78.31 106 SER A CA 1
ATOM 845 C C . SER A 1 106 ? -7.513 16.602 10.109 1.00 78.31 106 SER A C 1
ATOM 847 O O . SER A 1 106 ? -7.903 17.129 11.153 1.00 78.31 106 SER A O 1
ATOM 849 N N . SER A 1 107 ? -8.365 16.173 9.173 1.00 76.56 107 SER A N 1
ATOM 850 C CA . SER A 1 107 ? -9.825 16.306 9.259 1.00 76.56 107 SER A CA 1
ATOM 851 C C . SER A 1 107 ? -10.455 15.316 10.254 1.00 76.56 107 SER A C 1
ATOM 853 O O . SER A 1 107 ? -11.182 15.699 11.175 1.00 76.56 107 SER A O 1
ATOM 855 N N . VAL A 1 108 ? -10.123 14.028 10.134 1.00 69.31 108 VAL A N 1
ATOM 856 C CA . VAL A 1 108 ? -10.719 12.948 10.934 1.00 69.31 108 VAL A CA 1
ATOM 857 C C . VAL A 1 108 ? -10.258 12.991 12.391 1.00 69.31 108 VAL A C 1
ATOM 859 O O . VAL A 1 108 ? -11.062 12.717 13.285 1.00 69.31 108 VAL A O 1
ATOM 862 N N . LEU A 1 109 ? -8.998 13.357 12.661 1.00 63.66 109 LEU A N 1
ATOM 863 C CA . LEU A 1 109 ? -8.504 13.475 14.037 1.00 63.66 109 LEU A CA 1
ATOM 864 C C . LEU A 1 109 ? -9.082 14.693 14.767 1.00 63.66 109 LEU A C 1
ATOM 866 O O . LEU A 1 109 ? -9.339 14.588 15.963 1.00 63.66 109 LEU A O 1
ATOM 870 N N . ARG A 1 110 ? -9.369 15.806 14.073 1.00 59.72 110 ARG A N 1
ATOM 871 C CA . ARG A 1 110 ? -10.076 16.955 14.677 1.00 59.72 110 ARG A CA 1
ATOM 872 C C . ARG A 1 110 ? -11.511 16.608 15.079 1.00 59.72 110 ARG A C 1
ATOM 874 O O . ARG A 1 110 ? -12.006 17.110 16.078 1.00 59.72 110 ARG A O 1
ATOM 881 N N . SER A 1 111 ? -12.166 15.730 14.320 1.00 57.19 111 SER A N 1
ATOM 882 C CA . SER A 1 111 ? -13.560 15.326 14.540 1.00 57.19 111 SER A CA 1
ATOM 883 C C . SER A 1 111 ? -13.747 14.293 15.662 1.00 57.19 111 SER A C 1
ATOM 885 O O . SER A 1 111 ? -14.861 14.151 16.170 1.00 57.19 111 SER A O 1
ATOM 887 N N . ARG A 1 112 ? -12.714 13.523 16.032 1.00 53.97 112 ARG A N 1
ATOM 888 C CA . ARG A 1 112 ? -12.896 12.296 16.824 1.00 53.97 112 ARG A CA 1
ATOM 889 C C . ARG A 1 112 ? -11.956 12.197 18.023 1.00 53.97 112 ARG A C 1
ATOM 891 O O . ARG A 1 112 ? -11.124 11.297 18.088 1.00 53.97 112 ARG A O 1
ATOM 898 N N . ALA A 1 113 ? -12.200 13.047 19.018 1.00 45.25 113 ALA A N 1
ATOM 899 C CA . ALA A 1 113 ? -11.722 12.861 20.391 1.00 45.25 113 ALA A CA 1
ATOM 900 C C . ALA A 1 113 ? -12.469 11.741 21.166 1.00 45.25 113 ALA A C 1
ATOM 902 O O . ALA A 1 113 ? -12.116 11.462 22.303 1.00 45.25 113 ALA A O 1
ATOM 903 N N . SER A 1 114 ? -13.485 11.077 20.583 1.00 45.03 114 SER A N 1
ATOM 904 C CA . SER A 1 114 ? -14.365 10.133 21.311 1.00 45.03 114 SER A CA 1
ATOM 905 C C . SER A 1 114 ? -14.456 8.708 20.749 1.00 45.03 114 SER A C 1
ATOM 907 O O . SER A 1 114 ? -15.339 7.939 21.134 1.00 45.03 114 SER A O 1
ATOM 909 N N . LEU A 1 115 ? -13.570 8.296 19.835 1.00 51.00 115 LEU A N 1
ATOM 910 C CA . LEU A 1 115 ? -13.555 6.895 19.406 1.00 51.00 115 LEU A CA 1
ATOM 911 C C . LEU A 1 115 ? -12.813 6.037 20.429 1.00 51.00 115 LEU A C 1
ATOM 913 O O . LEU A 1 115 ? -11.618 5.808 20.294 1.00 51.00 115 LEU A O 1
ATOM 917 N N . GLY A 1 116 ? -13.581 5.587 21.424 1.00 52.94 116 GLY A N 1
ATOM 918 C CA . GLY A 1 116 ? -13.151 4.757 22.544 1.00 52.94 116 GLY A CA 1
ATOM 919 C C . GLY A 1 116 ? -12.393 3.484 22.170 1.00 52.94 116 GLY A C 1
ATOM 920 O O . GLY A 1 116 ? -12.347 3.074 20.998 1.00 52.94 116 GLY A O 1
ATOM 921 N N . ASP A 1 117 ? -11.808 2.909 23.223 1.00 53.50 117 ASP A N 1
ATOM 922 C CA . ASP A 1 117 ? -10.840 1.816 23.228 1.00 53.50 117 ASP A CA 1
ATOM 923 C C . ASP A 1 117 ? -11.056 0.820 22.094 1.00 53.50 117 ASP A C 1
ATOM 925 O O . ASP A 1 117 ? -12.086 0.155 21.948 1.00 53.50 117 ASP A O 1
ATOM 929 N N . SER A 1 118 ? -10.064 0.771 21.215 1.00 59.84 118 SER A N 1
ATOM 930 C CA . SER A 1 118 ? -10.084 -0.106 20.059 1.00 59.84 118 SER A CA 1
ATOM 931 C C . SER A 1 118 ? -9.378 -1.396 20.433 1.00 59.84 118 SER A C 1
ATOM 933 O O . SER A 1 118 ? -8.211 -1.366 20.802 1.00 59.84 118 SER A O 1
ATOM 935 N N . SER A 1 119 ? -10.071 -2.531 20.307 1.00 71.62 119 SER A N 1
ATOM 936 C CA . SER A 1 119 ? -9.452 -3.845 20.498 1.00 71.62 119 SER A CA 1
ATOM 937 C C . SER A 1 119 ? -8.192 -3.965 19.635 1.00 71.62 119 SER A C 1
ATOM 939 O O . SER A 1 119 ? -8.257 -3.784 18.416 1.00 71.62 119 SER A O 1
ATOM 941 N N . VAL A 1 120 ? -7.062 -4.295 20.264 1.00 72.19 120 VAL A N 1
ATOM 942 C CA . VAL A 1 120 ? -5.758 -4.499 19.608 1.00 72.19 120 VAL A CA 1
ATOM 943 C C . VAL A 1 120 ? -5.866 -5.491 18.444 1.00 72.19 120 VAL A C 1
ATOM 945 O O . VAL A 1 120 ? -5.240 -5.298 17.407 1.00 72.19 120 VAL A O 1
ATOM 948 N N . LEU A 1 121 ? -6.739 -6.497 18.558 1.00 77.06 121 LEU A N 1
ATOM 949 C CA . LEU A 1 121 ? -6.997 -7.477 17.499 1.00 77.06 121 LEU A CA 1
ATOM 950 C C . LEU A 1 121 ? -7.588 -6.848 16.231 1.00 77.06 121 LEU A C 1
ATOM 952 O O . LEU A 1 121 ? -7.252 -7.258 15.125 1.00 77.06 121 LEU A O 1
ATOM 956 N N . ILE A 1 122 ? -8.454 -5.841 16.376 1.00 77.81 122 ILE A N 1
ATOM 957 C CA . ILE A 1 122 ? -9.037 -5.124 15.234 1.00 77.81 122 ILE A CA 1
ATOM 958 C C . ILE A 1 122 ? -7.961 -4.293 14.538 1.00 77.81 122 ILE A C 1
ATOM 960 O O . ILE A 1 122 ? -7.912 -4.265 13.314 1.00 77.81 122 ILE A O 1
ATOM 964 N N . VAL A 1 123 ? -7.099 -3.633 15.315 1.00 77.62 123 VAL A N 1
ATOM 965 C CA . VAL A 1 123 ? -5.970 -2.857 14.785 1.00 77.62 123 VAL A CA 1
ATOM 966 C C . VAL A 1 123 ? -5.023 -3.780 14.015 1.00 77.62 123 VAL A C 1
ATOM 968 O O . VAL A 1 123 ? -4.725 -3.497 12.862 1.00 77.62 123 VAL A O 1
ATOM 971 N N . LEU A 1 124 ? -4.654 -4.929 14.594 1.00 79.44 124 LEU A N 1
ATOM 972 C CA . LEU A 1 124 ? -3.818 -5.946 13.947 1.00 79.44 124 LEU A CA 1
ATOM 973 C C . LEU A 1 124 ? -4.418 -6.425 12.617 1.00 79.44 124 LEU A C 1
ATOM 975 O O . LEU A 1 124 ? -3.726 -6.434 11.601 1.00 79.44 124 LEU A O 1
ATOM 979 N N . LEU A 1 125 ? -5.704 -6.793 12.612 1.00 83.88 125 LEU A N 1
ATOM 980 C CA . LEU A 1 125 ? -6.396 -7.257 11.408 1.00 83.88 125 LEU A CA 1
ATOM 981 C C . LEU A 1 125 ? -6.391 -6.183 10.309 1.00 83.88 125 LEU A C 1
ATOM 983 O O . LEU A 1 125 ? -6.093 -6.486 9.156 1.00 83.88 125 LEU A O 1
ATOM 987 N N . LEU A 1 126 ? -6.704 -4.932 10.666 1.00 81.56 126 LEU A N 1
ATOM 988 C CA . LEU A 1 126 ? -6.717 -3.817 9.719 1.00 81.56 126 LEU A CA 1
ATOM 989 C C . LEU A 1 126 ? -5.327 -3.549 9.141 1.00 81.56 126 LEU A C 1
ATOM 991 O O . LEU A 1 126 ? -5.227 -3.314 7.943 1.00 81.56 126 LEU A O 1
ATOM 995 N N . SER A 1 127 ? -4.274 -3.620 9.957 1.00 8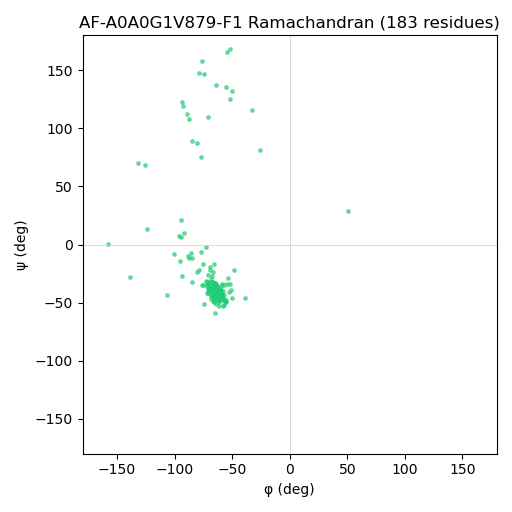0.94 127 SER A N 1
ATOM 996 C CA . SER A 1 127 ? -2.897 -3.445 9.489 1.00 80.94 127 SER A CA 1
ATOM 997 C C . SER A 1 127 ? -2.496 -4.524 8.487 1.00 80.94 127 SER A C 1
ATOM 999 O O . SER A 1 127 ? -1.954 -4.200 7.438 1.00 80.94 127 SER A O 1
ATOM 1001 N N . ILE A 1 128 ? -2.805 -5.798 8.762 1.00 83.88 128 ILE A N 1
ATOM 1002 C CA . ILE A 1 128 ? -2.505 -6.903 7.834 1.00 83.88 128 ILE A CA 1
ATOM 1003 C C . ILE A 1 128 ? -3.216 -6.688 6.496 1.00 83.88 128 ILE A C 1
ATOM 1005 O O . ILE A 1 128 ? -2.615 -6.842 5.434 1.00 83.88 128 ILE A O 1
ATOM 1009 N N . VAL A 1 129 ? -4.497 -6.322 6.553 1.00 88.25 129 VAL A N 1
ATOM 1010 C CA . VAL A 1 129 ? -5.320 -6.104 5.363 1.00 88.25 129 VAL A CA 1
ATOM 1011 C C . VAL A 1 129 ? -4.829 -4.908 4.549 1.00 88.25 129 VAL A C 1
ATOM 1013 O O . VAL A 1 129 ? -4.679 -5.029 3.335 1.00 88.25 129 VAL A O 1
ATOM 1016 N N . GLU A 1 130 ? -4.523 -3.789 5.203 1.00 87.50 130 GLU A N 1
ATOM 1017 C CA . GLU A 1 130 ? -3.996 -2.597 4.536 1.00 87.50 130 GLU A CA 1
ATOM 1018 C C . GLU A 1 130 ? -2.632 -2.862 3.896 1.00 87.50 130 GLU A C 1
ATOM 1020 O O . GLU A 1 130 ? -2.386 -2.495 2.749 1.00 87.50 130 GLU A O 1
ATOM 1025 N N . THR A 1 131 ? -1.749 -3.564 4.600 1.00 84.00 131 THR A N 1
ATOM 1026 C CA . THR A 1 131 ? -0.432 -3.906 4.069 1.00 84.00 131 THR A CA 1
ATOM 1027 C C . THR A 1 131 ? -0.521 -4.857 2.882 1.00 84.00 131 THR A C 1
ATOM 1029 O O . THR A 1 131 ? 0.180 -4.651 1.893 1.00 84.00 131 THR A O 1
ATOM 1032 N N . GLY A 1 132 ? -1.398 -5.863 2.929 1.00 84.56 132 GLY A N 1
ATOM 1033 C CA . GLY A 1 132 ? -1.617 -6.743 1.783 1.00 84.56 132 GLY A CA 1
ATOM 1034 C C . GLY A 1 132 ? -2.204 -6.006 0.577 1.00 84.56 132 GLY A C 1
ATOM 1035 O O . GLY A 1 132 ? -1.808 -6.276 -0.558 1.00 84.56 132 GLY A O 1
ATOM 1036 N N . PHE A 1 133 ? -3.065 -5.012 0.813 1.00 88.69 133 PHE A N 1
ATOM 1037 C CA . PHE A 1 133 ? -3.582 -4.146 -0.245 1.00 88.69 133 PHE A CA 1
ATOM 1038 C C . PHE A 1 133 ? -2.490 -3.278 -0.877 1.00 88.69 133 PHE A C 1
ATOM 1040 O O . PHE A 1 133 ? -2.326 -3.305 -2.098 1.00 88.69 133 PHE A O 1
ATOM 1047 N N . LEU A 1 134 ? -1.681 -2.590 -0.068 1.00 86.94 134 LEU A N 1
ATOM 1048 C CA . LEU A 1 134 ? -0.539 -1.811 -0.554 1.00 86.94 134 LEU A CA 1
ATOM 1049 C C . LEU A 1 134 ? 0.458 -2.674 -1.332 1.00 86.94 134 LEU A C 1
ATOM 1051 O O . LEU A 1 134 ? 0.961 -2.249 -2.371 1.00 86.94 134 LEU A O 1
ATOM 1055 N N . PHE A 1 135 ? 0.716 -3.897 -0.868 1.00 84.12 135 PHE A N 1
ATOM 1056 C CA . PHE A 1 135 ? 1.632 -4.811 -1.546 1.00 84.12 135 PHE A CA 1
ATOM 1057 C C . PHE A 1 135 ? 1.085 -5.270 -2.897 1.00 84.12 135 PHE A C 1
ATOM 1059 O O . PHE A 1 135 ? 1.820 -5.319 -3.883 1.00 84.12 135 PHE A O 1
ATOM 1066 N N . SER A 1 136 ? -0.216 -5.551 -2.971 1.00 87.75 136 SER A N 1
ATOM 1067 C CA . SER A 1 136 ? -0.856 -5.891 -4.237 1.00 87.75 136 SER A CA 1
ATOM 1068 C C . SER A 1 136 ? -0.821 -4.729 -5.235 1.00 87.75 136 SER A C 1
ATOM 1070 O O . SER A 1 136 ? -0.516 -4.950 -6.407 1.00 87.75 136 SER A O 1
ATOM 1072 N N . ILE A 1 137 ? -1.029 -3.488 -4.774 1.00 87.75 137 ILE A N 1
ATOM 1073 C CA . ILE A 1 137 ? -0.844 -2.295 -5.613 1.00 87.75 137 ILE A CA 1
ATOM 1074 C C . ILE A 1 137 ? 0.607 -2.201 -6.086 1.00 87.75 137 ILE A C 1
ATOM 1076 O O . ILE A 1 137 ? 0.831 -2.028 -7.277 1.00 87.75 137 ILE A O 1
ATOM 1080 N N . ALA A 1 138 ? 1.590 -2.357 -5.196 1.00 83.44 138 ALA A N 1
ATOM 1081 C CA . ALA A 1 138 ? 3.003 -2.281 -5.565 1.00 83.44 138 ALA A CA 1
ATOM 1082 C C . ALA A 1 138 ? 3.364 -3.295 -6.664 1.00 83.44 138 ALA A C 1
ATOM 1084 O O . ALA A 1 138 ? 4.013 -2.927 -7.639 1.00 83.44 138 ALA A O 1
ATOM 1085 N N . ILE A 1 139 ? 2.879 -4.538 -6.566 1.00 82.56 139 ILE A N 1
ATOM 1086 C CA . ILE A 1 139 ? 3.079 -5.540 -7.622 1.00 82.56 139 ILE A CA 1
ATOM 1087 C C . ILE A 1 139 ? 2.366 -5.141 -8.918 1.00 82.56 139 ILE A C 1
ATOM 1089 O O . ILE A 1 139 ? 2.925 -5.318 -9.996 1.00 82.56 139 ILE A O 1
ATOM 1093 N N . ALA A 1 140 ? 1.170 -4.557 -8.839 1.00 84.88 140 ALA A N 1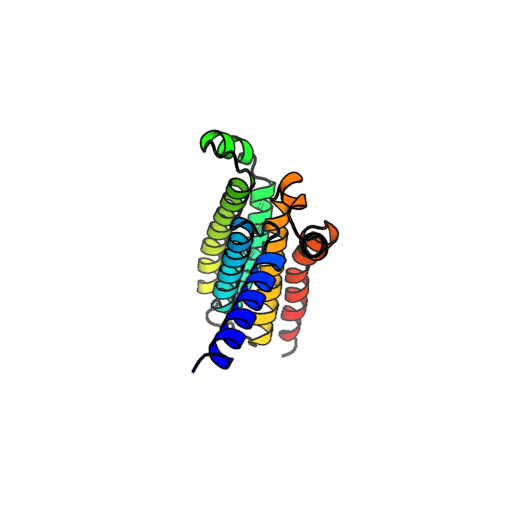
ATOM 1094 C CA . ALA A 1 140 ? 0.444 -4.076 -10.014 1.00 84.88 140 ALA A CA 1
ATOM 1095 C C . ALA A 1 140 ? 1.143 -2.906 -10.740 1.00 84.88 140 ALA A C 1
ATOM 1097 O O . ALA A 1 140 ? 0.818 -2.626 -11.893 1.00 84.88 140 ALA A O 1
ATOM 1098 N N . LEU A 1 141 ? 2.099 -2.226 -10.093 1.00 81.25 141 LEU A N 1
ATOM 1099 C CA . LEU A 1 141 ? 2.911 -1.168 -10.707 1.00 81.25 141 LEU A CA 1
ATOM 1100 C C . LEU A 1 141 ? 4.138 -1.700 -11.466 1.00 81.25 141 LEU A C 1
ATOM 1102 O O . LEU A 1 141 ? 4.762 -0.926 -12.200 1.00 81.25 141 LEU A O 1
ATOM 1106 N N . LEU A 1 142 ? 4.484 -2.982 -11.298 1.00 79.88 142 LEU A N 1
ATOM 1107 C CA . LEU A 1 142 ? 5.608 -3.624 -11.982 1.00 79.88 142 LEU A CA 1
ATOM 1108 C C . LEU A 1 142 ? 5.283 -3.910 -13.453 1.00 79.88 142 LEU A C 1
ATOM 1110 O O . LEU A 1 142 ? 4.155 -4.238 -13.827 1.00 79.88 142 LEU A O 1
ATOM 1114 N N . LYS A 1 143 ? 6.303 -3.830 -14.308 1.00 73.94 143 LYS A N 1
ATOM 1115 C CA . LYS A 1 143 ? 6.223 -4.271 -15.706 1.00 73.94 143 LYS A CA 1
ATOM 1116 C C . LYS A 1 143 ? 6.277 -5.795 -15.802 1.00 73.94 143 LYS A C 1
ATOM 1118 O O . LYS A 1 143 ? 6.871 -6.467 -14.968 1.00 73.94 143 LYS A O 1
ATOM 1123 N N . VAL A 1 144 ? 5.770 -6.339 -16.913 1.00 70.31 144 VAL A N 1
ATOM 1124 C CA . VAL A 1 144 ? 5.768 -7.791 -17.193 1.00 70.31 144 VAL A CA 1
ATOM 1125 C C . VAL A 1 144 ? 7.154 -8.431 -17.028 1.00 70.31 144 VAL A C 1
ATOM 1127 O O . VAL A 1 144 ? 7.249 -9.515 -16.468 1.00 70.31 144 VAL A O 1
ATOM 1130 N N . GLY A 1 145 ? 8.228 -7.752 -17.449 1.00 65.88 145 GLY A N 1
ATOM 1131 C CA . GLY A 1 145 ? 9.599 -8.252 -17.282 1.00 65.88 145 GLY A CA 1
ATOM 1132 C C . GLY A 1 145 ? 10.067 -8.336 -15.824 1.00 65.88 145 GLY A C 1
ATOM 1133 O O . GLY A 1 145 ? 10.802 -9.252 -15.477 1.00 65.88 145 GLY A O 1
ATOM 1134 N N . GLU A 1 146 ? 9.600 -7.430 -14.963 1.00 68.81 146 GLU A N 1
ATOM 1135 C CA . GLU A 1 146 ? 9.919 -7.401 -13.527 1.00 68.81 146 GLU A CA 1
ATOM 1136 C C . GLU A 1 146 ? 9.064 -8.409 -12.741 1.00 68.81 146 GLU A C 1
ATOM 1138 O O . GLU A 1 146 ? 9.4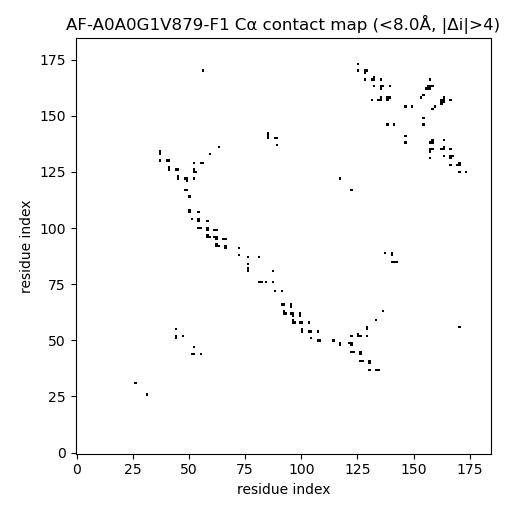59 -8.877 -11.683 1.00 68.81 146 GLU A O 1
ATOM 1143 N N . LEU A 1 147 ? 7.896 -8.800 -13.263 1.00 69.62 147 LEU A N 1
ATOM 1144 C CA . LEU A 1 147 ? 7.083 -9.857 -12.656 1.00 69.62 147 LEU A CA 1
ATOM 1145 C C . LEU A 1 147 ? 7.758 -11.231 -12.765 1.00 69.62 147 LEU A C 1
ATOM 1147 O O . LEU A 1 147 ? 7.564 -12.069 -11.891 1.00 69.62 147 LEU A O 1
ATOM 1151 N N . LEU A 1 148 ? 8.557 -11.464 -13.811 1.00 69.56 148 LEU A N 1
ATOM 1152 C CA . LEU A 1 148 ? 9.237 -12.743 -14.050 1.00 69.56 148 LEU A CA 1
ATOM 1153 C C . LEU A 1 148 ? 10.349 -13.040 -13.035 1.00 69.56 148 LEU A C 1
ATOM 1155 O O . LEU A 1 148 ? 10.733 -14.198 -12.886 1.00 69.56 148 LEU A O 1
ATOM 1159 N N . THR A 1 149 ? 10.852 -12.021 -12.336 1.00 69.75 149 THR A N 1
ATOM 1160 C CA . THR A 1 149 ? 11.855 -12.181 -11.273 1.00 69.75 149 THR A CA 1
ATOM 1161 C C . THR A 1 149 ? 11.221 -12.447 -9.907 1.00 69.75 149 THR A C 1
ATOM 1163 O O . THR A 1 149 ? 11.912 -12.851 -8.972 1.00 69.75 149 THR A O 1
ATOM 1166 N N . LEU A 1 150 ? 9.902 -12.265 -9.769 1.00 68.56 150 LEU A N 1
ATOM 1167 C CA . LEU A 1 150 ? 9.198 -12.533 -8.521 1.00 68.56 150 LEU A CA 1
ATOM 1168 C C . LEU A 1 150 ? 8.933 -14.025 -8.326 1.00 68.56 150 LEU A C 1
ATOM 1170 O O . LEU A 1 150 ? 8.628 -14.772 -9.256 1.00 68.56 150 LEU A O 1
ATOM 1174 N N . SER A 1 151 ? 8.947 -14.445 -7.060 1.00 72.50 151 SER A N 1
ATOM 1175 C CA . SER A 1 151 ? 8.524 -15.794 -6.691 1.00 72.50 151 SER A CA 1
ATOM 1176 C C . SER A 1 151 ? 7.096 -16.076 -7.195 1.00 72.50 151 SER A C 1
ATOM 1178 O O . SER A 1 151 ? 6.190 -15.265 -6.951 1.00 72.50 151 SER A O 1
ATOM 1180 N N . PRO A 1 152 ? 6.839 -17.258 -7.789 1.00 72.19 152 PRO A N 1
ATOM 1181 C CA . PRO A 1 152 ? 5.500 -17.669 -8.215 1.00 72.19 152 PRO A CA 1
ATOM 1182 C C . PRO A 1 152 ? 4.449 -17.598 -7.099 1.00 72.19 152 PRO A C 1
ATOM 1184 O O . PRO A 1 152 ? 3.269 -17.368 -7.359 1.00 72.19 152 PRO A O 1
ATOM 1187 N N . VAL A 1 153 ? 4.869 -17.765 -5.840 1.00 72.94 153 VAL A N 1
ATOM 1188 C CA . VAL A 1 153 ? 3.989 -17.662 -4.667 1.00 72.94 153 VAL A CA 1
ATOM 1189 C C . VAL A 1 153 ? 3.472 -16.232 -4.491 1.00 72.94 153 VAL A C 1
ATOM 1191 O O . VAL A 1 153 ? 2.283 -16.033 -4.252 1.00 72.94 153 VAL A O 1
ATOM 1194 N N . LEU A 1 154 ? 4.336 -15.229 -4.650 1.00 72.19 154 LEU A N 1
ATOM 1195 C CA . LEU A 1 154 ? 3.960 -13.820 -4.505 1.00 72.19 154 LEU A CA 1
ATOM 1196 C C . LEU A 1 154 ? 3.020 -13.389 -5.626 1.00 72.19 154 LEU A C 1
ATOM 1198 O O . LEU A 1 154 ? 1.994 -12.760 -5.370 1.00 72.19 154 LEU A O 1
ATOM 1202 N N . LEU A 1 155 ? 3.319 -13.811 -6.856 1.00 77.50 155 LEU A N 1
ATOM 1203 C CA . LEU A 1 155 ? 2.436 -13.587 -7.996 1.00 77.50 155 LEU A CA 1
ATOM 1204 C C . LEU A 1 155 ? 1.065 -14.227 -7.762 1.00 77.50 155 LEU A C 1
ATOM 1206 O O . LEU A 1 155 ? 0.049 -13.578 -7.983 1.00 77.50 155 LEU A O 1
ATOM 1210 N N . LYS A 1 156 ? 1.013 -15.453 -7.231 1.00 80.25 156 LYS A N 1
ATOM 1211 C CA . LYS A 1 156 ? -0.250 -16.143 -6.935 1.00 80.25 156 LYS A CA 1
ATOM 1212 C C . LYS A 1 156 ? -1.118 -15.398 -5.914 1.00 80.25 156 LYS A C 1
ATOM 1214 O O . LYS A 1 156 ? -2.329 -15.329 -6.106 1.00 80.25 156 LYS A O 1
ATOM 1219 N N . TYR A 1 157 ? -0.527 -14.873 -4.840 1.00 79.38 157 TYR A N 1
ATOM 1220 C CA . TYR A 1 157 ? -1.281 -14.277 -3.727 1.00 79.38 157 TYR A CA 1
ATOM 1221 C C . TYR A 1 157 ? -1.463 -12.760 -3.801 1.00 79.38 157 TYR A C 1
ATOM 1223 O O . TYR A 1 157 ? -2.299 -12.235 -3.070 1.00 79.38 157 TYR A O 1
ATOM 1231 N N . PHE A 1 158 ? -0.724 -12.053 -4.657 1.00 79.31 158 PHE A N 1
ATOM 1232 C CA . PHE A 1 158 ? -0.776 -10.588 -4.714 1.00 79.31 158 PHE A CA 1
ATOM 1233 C C . PHE A 1 158 ? -0.763 -10.002 -6.128 1.00 79.31 158 PHE A C 1
ATOM 1235 O O . PHE A 1 158 ? -1.308 -8.917 -6.321 1.00 79.31 158 PHE A O 1
ATOM 1242 N N . GLY A 1 159 ? -0.165 -10.698 -7.102 1.00 77.50 159 GLY A N 1
ATOM 1243 C CA . GLY A 1 159 ? -0.065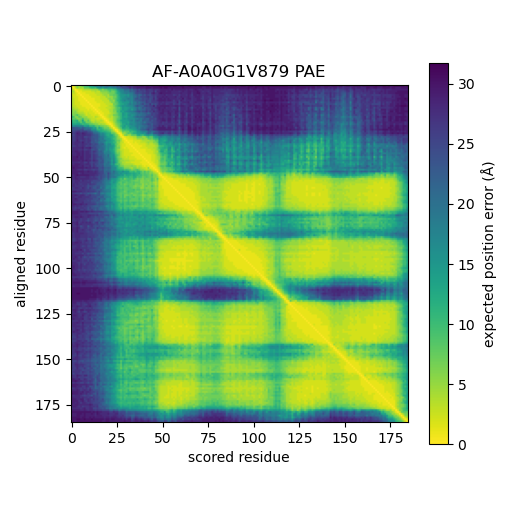 -10.230 -8.491 1.00 77.50 159 GLY A CA 1
ATOM 1244 C C . GLY A 1 159 ? -1.188 -10.714 -9.412 1.00 77.50 159 GLY A C 1
ATOM 1245 O O . GLY A 1 159 ? -1.523 -10.042 -10.382 1.00 77.50 159 GLY A O 1
ATOM 1246 N N . ALA A 1 160 ? -1.798 -11.865 -9.121 1.00 83.12 160 ALA A N 1
ATOM 1247 C CA . ALA A 1 160 ? -2.904 -12.397 -9.905 1.00 83.12 160 ALA A CA 1
ATOM 1248 C C . ALA A 1 160 ? -4.109 -11.450 -9.826 1.00 83.12 160 ALA A C 1
ATOM 1250 O O . ALA A 1 160 ? -4.465 -10.996 -8.742 1.00 83.12 160 ALA A O 1
ATOM 1251 N N . THR A 1 161 ? -4.795 -11.205 -10.946 1.00 85.38 161 THR A N 1
ATOM 1252 C CA . THR A 1 161 ? -5.916 -10.248 -11.016 1.00 85.38 161 THR A CA 1
ATOM 1253 C C . THR A 1 161 ? -6.990 -10.515 -9.958 1.00 85.38 161 THR A C 1
ATOM 1255 O O . THR A 1 161 ? -7.472 -9.589 -9.309 1.00 85.38 161 THR A O 1
ATOM 1258 N N . GLY A 1 162 ? -7.325 -11.789 -9.722 1.00 86.50 162 GLY A N 1
ATOM 1259 C CA . GLY A 1 162 ? -8.273 -12.177 -8.674 1.00 86.50 162 GLY A CA 1
ATOM 1260 C C . GLY A 1 162 ? -7.746 -11.942 -7.255 1.00 86.50 162 GLY A C 1
ATOM 1261 O O . GLY A 1 162 ? -8.508 -11.553 -6.374 1.00 86.50 162 GLY A O 1
ATOM 1262 N N . ALA A 1 163 ? -6.443 -12.126 -7.035 1.00 85.31 163 ALA A N 1
ATOM 1263 C CA . ALA A 1 163 ? -5.815 -11.864 -5.747 1.00 85.31 163 ALA A CA 1
ATOM 1264 C C . ALA A 1 163 ? -5.746 -10.358 -5.454 1.00 85.31 163 ALA A C 1
ATOM 1266 O O . ALA A 1 163 ? -6.087 -9.935 -4.352 1.00 85.31 163 ALA A O 1
ATOM 1267 N N . ALA A 1 164 ? -5.405 -9.543 -6.455 1.00 85.56 164 ALA A N 1
ATOM 1268 C CA . ALA A 1 164 ? -5.413 -8.091 -6.331 1.00 85.56 164 ALA A CA 1
ATOM 1269 C C . ALA A 1 164 ? -6.809 -7.537 -6.039 1.00 85.56 164 ALA A C 1
ATOM 1271 O O . ALA A 1 164 ? -6.986 -6.701 -5.152 1.00 85.56 164 ALA A O 1
ATOM 1272 N N . PHE A 1 165 ? -7.826 -8.080 -6.709 1.00 90.44 165 PHE A N 1
ATOM 1273 C CA . PHE A 1 165 ? -9.218 -7.766 -6.411 1.00 90.44 165 PHE A CA 1
ATOM 1274 C C . PHE A 1 165 ? -9.619 -8.166 -4.982 1.00 90.44 165 PHE A C 1
ATOM 1276 O O . PHE A 1 165 ? -10.269 -7.389 -4.284 1.00 90.44 165 PHE A O 1
ATOM 1283 N N . ALA A 1 166 ? -9.201 -9.344 -4.510 1.00 92.00 166 ALA A N 1
ATOM 1284 C CA . ALA A 1 166 ? -9.477 -9.786 -3.144 1.00 92.00 166 ALA A CA 1
ATOM 1285 C C . ALA A 1 166 ? -8.845 -8.851 -2.099 1.00 92.00 166 ALA A C 1
ATOM 1287 O O . ALA A 1 166 ? -9.530 -8.433 -1.165 1.00 92.00 166 ALA A O 1
ATOM 1288 N N . TRP A 1 167 ? -7.580 -8.460 -2.283 1.00 89.75 167 TRP A N 1
ATOM 1289 C CA . TRP A 1 167 ? -6.907 -7.495 -1.410 1.00 89.75 167 TRP A CA 1
ATOM 1290 C C . TRP A 1 167 ? -7.547 -6.112 -1.443 1.00 89.75 167 TRP A C 1
ATOM 1292 O O . TRP A 1 167 ? -7.654 -5.472 -0.402 1.00 89.75 167 TRP A O 1
ATOM 1302 N N . MET A 1 168 ? -8.050 -5.682 -2.600 1.00 90.81 168 MET A N 1
ATOM 1303 C CA . MET A 1 168 ? -8.821 -4.448 -2.719 1.00 90.81 168 MET A CA 1
ATOM 1304 C C . MET A 1 168 ? -10.181 -4.532 -2.013 1.00 90.81 168 MET A C 1
ATOM 1306 O O . MET A 1 168 ? -10.662 -3.521 -1.513 1.00 90.81 168 MET A O 1
ATOM 1310 N N . LEU A 1 169 ? -10.835 -5.694 -1.949 1.00 92.69 169 LEU A N 1
ATOM 1311 C CA . LEU A 1 169 ? -12.137 -5.838 -1.284 1.00 92.69 169 LEU A CA 1
ATOM 1312 C C . LEU A 1 169 ? -12.042 -6.075 0.225 1.00 92.69 169 LEU A C 1
ATOM 1314 O O . LEU A 1 169 ? -12.936 -5.654 0.964 1.00 92.69 169 LEU A O 1
ATOM 1318 N N . LEU A 1 170 ? -10.989 -6.747 0.692 1.00 91.38 170 LEU A N 1
ATOM 1319 C CA . LEU A 1 170 ? -10.815 -7.120 2.097 1.00 91.38 170 LEU A CA 1
ATOM 1320 C C . LEU A 1 170 ? -11.018 -5.948 3.080 1.00 91.38 170 LEU A C 1
ATOM 1322 O O . LEU A 1 170 ? -11.779 -6.132 4.035 1.00 91.38 170 LEU A O 1
ATOM 1326 N N . PRO A 1 171 ? -10.448 -4.743 2.867 1.00 87.75 171 PRO A N 1
ATOM 1327 C CA . PRO A 1 171 ? -10.666 -3.619 3.775 1.00 87.75 171 PRO A CA 1
ATOM 1328 C C . PRO A 1 171 ? -12.147 -3.222 3.894 1.00 87.75 171 PRO A C 1
ATOM 1330 O O . PRO A 1 171 ? -12.633 -2.958 4.996 1.00 87.75 171 PRO A O 1
ATOM 1333 N N . LEU A 1 172 ? -12.902 -3.248 2.787 1.00 89.31 172 LEU A N 1
ATOM 1334 C CA . LEU A 1 172 ? -14.341 -2.945 2.778 1.00 89.31 172 LEU A CA 1
ATOM 1335 C C . LEU A 1 172 ? -15.140 -3.987 3.557 1.00 89.31 172 LEU A C 1
ATOM 1337 O O . LEU A 1 172 ? -16.001 -3.638 4.367 1.00 89.31 172 LEU A O 1
ATOM 1341 N N . VAL A 1 173 ? -14.830 -5.267 3.339 1.00 89.38 173 VAL A N 1
ATOM 1342 C CA . VAL A 1 173 ? -15.465 -6.383 4.048 1.00 89.38 173 VAL A CA 1
ATOM 1343 C C . VAL A 1 173 ? -15.237 -6.241 5.552 1.00 89.38 173 VAL A C 1
ATOM 1345 O O . VAL A 1 173 ? -16.185 -6.308 6.336 1.00 89.38 173 VAL A O 1
ATOM 1348 N N . VAL A 1 174 ? -14.003 -5.950 5.965 1.00 85.44 174 VAL A N 1
ATOM 1349 C CA . VAL A 1 174 ? -13.666 -5.717 7.372 1.00 85.44 174 VAL A CA 1
ATOM 1350 C C . VAL A 1 174 ? -14.453 -4.533 7.951 1.00 85.44 174 VAL A C 1
ATOM 1352 O O . VAL A 1 174 ? -15.006 -4.648 9.048 1.00 85.44 174 VAL A O 1
ATOM 1355 N N . PHE A 1 175 ? -14.591 -3.418 7.224 1.00 82.44 175 PHE A N 1
ATOM 1356 C CA . PHE A 1 175 ? -15.392 -2.279 7.690 1.00 82.44 175 PHE A CA 1
ATOM 1357 C C . PHE A 1 175 ? -16.876 -2.608 7.892 1.00 82.44 175 PHE A C 1
ATOM 1359 O O . PHE A 1 175 ? -17.473 -2.124 8.862 1.00 82.44 175 PHE A O 1
ATOM 1366 N N . LEU A 1 176 ? -17.470 -3.452 7.042 1.00 81.69 176 LEU A N 1
ATOM 1367 C CA . LEU A 1 176 ? -18.856 -3.904 7.213 1.00 81.69 176 LEU A CA 1
ATOM 1368 C C . LEU A 1 176 ? -19.044 -4.648 8.542 1.00 81.69 176 LEU A C 1
ATOM 1370 O O . LEU A 1 176 ? -19.999 -4.375 9.276 1.00 81.69 176 LEU A O 1
ATOM 1374 N N . PHE A 1 177 ? -18.106 -5.526 8.903 1.00 79.31 177 PHE A N 1
ATOM 1375 C CA . PHE A 1 177 ? -18.157 -6.257 10.172 1.00 79.31 177 PHE A CA 1
ATOM 1376 C C . PHE A 1 177 ? -17.908 -5.360 11.391 1.00 79.31 177 PHE A C 1
ATOM 1378 O O . PHE A 1 177 ? -18.515 -5.566 12.445 1.00 79.31 177 PHE A O 1
ATOM 1385 N N . LEU A 1 178 ? -17.078 -4.322 11.253 1.00 72.50 178 LEU A N 1
ATOM 1386 C CA . LEU A 1 178 ? -16.818 -3.364 12.330 1.00 72.50 178 LEU A CA 1
ATOM 1387 C C . LEU A 1 178 ? -18.014 -2.461 12.650 1.00 72.50 178 LEU A C 1
ATOM 1389 O O . LEU A 1 178 ? -18.219 -2.112 13.815 1.00 72.50 178 LEU A O 1
ATOM 1393 N N . LYS A 1 179 ? -18.829 -2.096 11.650 1.00 61.19 179 LYS A N 1
ATOM 1394 C CA . LYS A 1 179 ? -20.025 -1.257 11.846 1.00 61.19 179 LYS A CA 1
ATOM 1395 C C . LYS A 1 179 ? -21.090 -1.954 12.704 1.00 61.19 179 LYS A C 1
ATOM 1397 O O . LYS A 1 179 ? -21.770 -1.297 13.491 1.00 61.19 179 LYS A O 1
ATOM 1402 N N . ARG A 1 180 ? -21.206 -3.283 12.598 1.00 53.56 180 ARG A N 1
ATOM 1403 C CA . ARG A 1 180 ? -22.288 -4.069 13.215 1.00 53.56 180 ARG A CA 1
ATOM 1404 C C . ARG A 1 180 ? -22.256 -4.093 14.750 1.00 53.56 180 ARG A C 1
ATOM 1406 O O . ARG A 1 180 ? -23.307 -4.250 15.355 1.00 53.56 180 ARG A O 1
ATOM 1413 N N . ARG A 1 181 ? -21.104 -3.861 15.396 1.00 51.47 181 ARG A N 1
ATOM 1414 C CA . ARG A 1 181 ? -20.999 -3.863 16.873 1.00 51.47 181 ARG A CA 1
ATOM 1415 C C . ARG A 1 181 ? -21.538 -2.609 17.580 1.00 51.47 181 ARG A C 1
ATOM 1417 O O . ARG A 1 181 ? -21.558 -2.598 18.802 1.00 51.47 181 ARG A O 1
ATOM 1424 N N . ARG A 1 182 ? -21.939 -1.550 16.864 1.00 48.19 182 ARG A N 1
ATOM 1425 C CA . ARG A 1 182 ? -22.473 -0.316 17.489 1.00 48.19 182 ARG A CA 1
ATOM 1426 C C . ARG A 1 182 ? -23.995 -0.187 17.471 1.00 48.19 182 ARG A C 1
ATOM 1428 O O . ARG A 1 182 ? -24.502 0.742 18.077 1.00 48.19 182 ARG A O 1
ATOM 1435 N N . ALA A 1 183 ? -24.711 -1.070 16.777 1.00 44.91 183 ALA A N 1
ATOM 1436 C CA . ALA A 1 183 ? -26.169 -0.985 16.637 1.00 44.91 183 ALA A CA 1
ATOM 1437 C C . ALA A 1 183 ? -26.940 -1.772 17.717 1.00 44.91 183 ALA A C 1
ATOM 1439 O O . ALA A 1 183 ? -28.144 -1.958 17.594 1.00 44.91 183 ALA A O 1
ATOM 1440 N N . THR A 1 184 ? -26.250 -2.261 18.747 1.00 39.22 184 THR A N 1
ATOM 1441 C CA . THR A 1 184 ? -26.838 -3.003 19.868 1.00 39.22 184 THR A CA 1
ATOM 1442 C C . THR A 1 184 ? -26.436 -2.339 21.180 1.00 39.22 184 THR A C 1
ATOM 1444 O O . THR A 1 184 ? -25.614 -2.886 21.913 1.00 39.22 184 THR A O 1
ATOM 1447 N N . VAL A 1 185 ? -26.950 -1.134 21.422 1.00 37.84 185 VAL A N 1
ATOM 1448 C CA . VAL A 1 185 ? -27.125 -0.545 22.758 1.00 37.84 185 VAL A CA 1
ATOM 1449 C C . VAL A 1 185 ? -28.416 0.253 22.723 1.00 37.84 185 VAL A C 1
ATOM 1451 O O . VAL A 1 185 ? -28.560 1.040 21.760 1.00 37.84 185 VAL A O 1
#

pLDDT: mean 73.12, std 13.7, range [37.84, 93.69]

Mean predicted aligned error: 12.77 Å

Foldseek 3Di:
DPDVVVVVVVVVVVVVCVVCVVVPQCPPVVVVVVVVVLVVVLVVLLVDPPQLLLQLLVLLVQLVVCLVPPPCLPVQCVVVVDPPSLVSSVVSSVVSSVVSSVVSVVVSVVVDPPPDDDPSVLSVQSSVLSSLLVLLVSLVSDDPVVVVSDDPVCCVQRVDPVNNVVSNCSNVVSVVVVVVVPPPD

Sequence (185 aa):
MSALITKILTWLNSLVSTVTNQFSGDLSLDFLAVIFFLVVMLLIAFSLGRNRIVVAIISTYLAAFIYLILPWSNQIRAWLSLEQVFWVNLGIFALAWLICYSVLVSSVLRSRASLGDSSVLIVLLLSIVETGFLFSIAIALLKVGELLTLSPVLLKYFGATGAAFAWMLLPLVVFLFLKRRRATV

Radius of gyration: 21.3 Å; Cα contacts (8 Å, |Δi|>4): 107; chains: 1; bounding box: 70×47×43 Å